Protein AF-A0AAD6PUV9-F1 (afdb_monomer_lite)

Secondary structure (DSSP, 8-state):
-HHHHHHHHHHHHHHHHHHHHHHHHHHHHHHHHHHHHHHHHHHHHHHHHHHHHHHHHHHHHHHHHHHHHHHHHHHHHHHHHHHHHHHHHHHHHHHHHHHHHHHHHHHHHHHHHHHHHHHHHHHHHHHHHHHHHHHHHS--S----TTSHHHHHHHHHHHHHHHHHHHHHHHHHHHHHHHHHHHHH---TT------HHHHHHHHHHHHHHHHHHHSPPP--TTT-----------------------------PPPP----PPPP------S-HHHHHHHHHTSSSS--------------SGGGSS----------

Foldseek 3Di:
DVVVVVVVVVVVVVVVVVVVVVVVVVVVVVVVVVVVVVVVVVVVVVVVVVVVVVVVVVVVVVVVVVVVVVVVVVVVVVVVVVVVVVVVVVVVVLVVLLVVLVVLVVVLLVLLVVLLVVLVVLLVVLLVLLVVLVVLVVPPPDDDDPPCVVVSVVVNLVSLVVNVVSVVVLVVSVVVLVVSVCVQPPDDDSNNHDPDVSSVVSSVSSVVSVVSSVPPDDDDRCVVPVDDDDDDDDDDDDDDDDDDDDDDDDDDDDDDDDDDDDDDPPPPDDDPDPVNVVVVVVVVPDPPPDDDDDDPDDDPPPPPPPPDDDDDDDDDD

Sequence (317 aa):
MEKQKGELEAELKKVNTSLNSSRARIHNAREERENFDEASNQILMHLKAKEDELAKSITSCRAEADVVNSWINFLDATWVLQTTDTEQKENQVNGDLERYGDHFVNLSVHLLSAYKEQLGPSVIRMKGLVADLHSSQGSEIAPIIKDEGSKAINHRKNLEEGFLELESKILTITNAVDAMKKQFYTNYEGVYRKNDDRVKELFSAVEKMEEEIKSIQRPVLEVENPTQQSHSQSSDSPRVDPSSSSKQTFEAPGKKEANGSGPPPVKRGNVVTQADLEKLGSDLGKDEEGYATEDIGEWEFDELEKEVNPKQLTSKE

Structure (mmCIF, N/CA/C/O backbone):
data_AF-A0AAD6PUV9-F1
#
_entry.id   AF-A0AAD6PUV9-F1
#
loop_
_atom_site.group_PDB
_atom_site.id
_atom_site.type_symbol
_atom_site.label_atom_id
_atom_site.label_alt_id
_atom_site.label_comp_id
_atom_site.label_asym_id
_atom_site.label_entity_id
_atom_site.label_seq_id
_atom_site.pdbx_PDB_ins_code
_atom_site.Cartn_x
_atom_site.Cartn_y
_atom_site.Cartn_z
_atom_site.occupancy
_atom_site.B_iso_or_equiv
_atom_site.auth_seq_id
_atom_site.auth_comp_id
_atom_site.auth_asym_id
_atom_site.auth_atom_id
_atom_site.pdbx_PDB_model_num
ATOM 1 N N . MET A 1 1 ? 57.024 19.111 -105.138 1.00 70.38 1 MET A N 1
ATOM 2 C CA . MET A 1 1 ? 57.656 18.321 -104.060 1.00 70.38 1 MET A CA 1
ATOM 3 C C . MET A 1 1 ? 57.692 19.086 -102.734 1.00 70.38 1 MET A C 1
ATOM 5 O O . MET A 1 1 ? 57.126 18.584 -101.777 1.00 70.38 1 MET A O 1
ATOM 9 N N . GLU A 1 2 ? 58.239 20.309 -102.660 1.00 79.25 2 GLU A N 1
ATOM 10 C CA . GLU A 1 2 ? 58.334 21.100 -101.405 1.00 79.25 2 GLU A CA 1
ATOM 11 C C . GLU A 1 2 ? 56.978 21.414 -100.732 1.00 79.25 2 GLU A C 1
ATOM 13 O O . GLU A 1 2 ? 56.808 21.211 -99.534 1.00 79.25 2 GLU A O 1
ATOM 18 N N . LYS A 1 3 ? 55.984 21.863 -101.514 1.00 83.56 3 LYS A N 1
ATOM 19 C CA . LYS A 1 3 ? 54.658 22.263 -101.006 1.00 83.56 3 LYS A CA 1
ATOM 20 C C . LYS A 1 3 ? 53.907 21.109 -100.324 1.00 83.56 3 LYS A C 1
ATOM 22 O O . LYS A 1 3 ? 53.396 21.276 -99.226 1.00 83.56 3 LYS A O 1
ATOM 27 N N . GLN A 1 4 ? 53.921 19.928 -100.945 1.00 83.88 4 GLN A N 1
ATOM 28 C CA . GLN A 1 4 ? 53.299 18.713 -100.402 1.00 83.88 4 GLN A CA 1
ATOM 29 C C . GLN A 1 4 ? 53.987 18.239 -99.115 1.00 83.88 4 GLN A C 1
ATOM 31 O O . GLN A 1 4 ? 53.325 17.739 -98.213 1.00 83.88 4 GLN A O 1
ATOM 36 N N . LYS A 1 5 ? 55.309 18.425 -99.002 1.00 86.69 5 LYS A N 1
ATOM 37 C CA . LYS A 1 5 ? 56.058 18.118 -97.777 1.00 86.69 5 LYS A CA 1
ATOM 38 C C . LYS A 1 5 ? 55.647 19.042 -96.624 1.00 86.69 5 LYS A C 1
ATOM 40 O O . LYS A 1 5 ? 55.419 18.554 -95.524 1.00 86.69 5 LYS A O 1
ATOM 45 N N . GLY A 1 6 ? 55.511 20.344 -96.885 1.00 89.06 6 GLY A N 1
ATOM 46 C CA . GLY A 1 6 ? 55.056 21.313 -95.881 1.00 89.06 6 GLY A CA 1
ATOM 47 C C . GLY A 1 6 ? 53.608 21.086 -95.427 1.00 89.06 6 GLY A C 1
ATOM 48 O O . GLY A 1 6 ? 53.313 21.208 -94.241 1.00 89.06 6 GLY A O 1
ATOM 49 N N . GLU A 1 7 ? 52.716 20.700 -96.344 1.00 88.88 7 GLU A N 1
ATOM 50 C CA . GLU A 1 7 ? 51.331 20.315 -96.024 1.00 88.88 7 GLU A CA 1
ATOM 51 C C . GLU A 1 7 ? 51.288 19.058 -95.140 1.00 88.88 7 GLU A C 1
ATOM 53 O O . GLU A 1 7 ? 50.628 19.063 -94.100 1.00 88.88 7 GLU A O 1
ATOM 58 N N . LEU A 1 8 ? 52.065 18.023 -95.484 1.00 90.12 8 LEU A N 1
ATOM 59 C CA . LEU A 1 8 ? 52.160 16.791 -94.696 1.00 90.12 8 LEU A CA 1
ATOM 60 C C . LEU A 1 8 ? 52.743 17.041 -93.292 1.00 90.12 8 LEU A C 1
ATOM 62 O O . LEU A 1 8 ? 52.275 16.473 -92.308 1.00 90.12 8 LEU A O 1
ATOM 66 N N . GLU A 1 9 ? 53.749 17.911 -93.174 1.00 91.44 9 GLU A N 1
ATOM 67 C CA . GLU A 1 9 ? 54.346 18.290 -91.889 1.00 91.44 9 GLU A CA 1
ATOM 68 C C . GLU A 1 9 ? 53.363 19.085 -91.010 1.00 91.44 9 GLU A C 1
ATOM 70 O O . GLU A 1 9 ? 53.287 18.864 -89.797 1.00 91.44 9 GLU A O 1
ATOM 75 N N . ALA A 1 10 ? 52.551 19.960 -91.612 1.00 91.62 10 ALA A N 1
ATOM 76 C CA . ALA A 1 10 ? 51.500 20.691 -90.910 1.00 91.62 10 ALA A CA 1
ATOM 77 C C . ALA A 1 10 ? 50.374 19.763 -90.420 1.00 91.62 10 ALA A C 1
ATOM 79 O O . ALA A 1 10 ? 49.928 19.889 -89.274 1.00 91.62 10 ALA A O 1
ATOM 80 N N . GLU A 1 11 ? 49.941 18.806 -91.247 1.00 91.81 11 GLU A N 1
ATOM 81 C CA . GLU A 1 11 ? 48.969 17.784 -90.848 1.00 91.81 11 GLU A CA 1
ATOM 82 C C . GLU A 1 11 ? 49.516 16.881 -89.741 1.00 91.81 11 GLU A C 1
ATOM 84 O O . GLU A 1 11 ? 48.825 16.653 -88.748 1.00 91.81 11 GLU A O 1
ATOM 89 N N . LEU A 1 12 ? 50.776 16.447 -89.838 1.00 94.12 12 LEU A N 1
ATOM 90 C CA . LEU A 1 12 ? 51.432 15.662 -88.793 1.00 94.12 12 LEU A CA 1
ATOM 91 C C . LEU A 1 12 ? 51.499 16.437 -87.473 1.00 94.12 12 LEU A C 1
ATOM 93 O O . LEU A 1 12 ? 51.176 15.893 -86.416 1.00 94.12 12 LEU A O 1
ATOM 97 N N . LYS A 1 13 ? 51.857 17.726 -87.519 1.00 95.12 13 LYS A N 1
ATOM 98 C CA . LYS A 1 13 ? 51.872 18.593 -86.334 1.00 95.12 13 LYS A CA 1
ATOM 99 C C . LYS A 1 13 ? 50.476 18.727 -85.724 1.00 95.12 13 LYS A C 1
ATOM 101 O O . LYS A 1 13 ? 50.350 18.658 -84.503 1.00 95.12 13 LYS A O 1
ATOM 106 N N . LYS A 1 14 ? 49.433 18.868 -86.549 1.00 95.12 14 LYS A N 1
ATOM 107 C CA . LYS A 1 14 ? 48.028 18.937 -86.112 1.00 95.12 14 LYS A CA 1
ATOM 108 C C . LYS A 1 14 ? 47.549 17.625 -85.483 1.00 95.12 14 LYS A C 1
ATOM 110 O O . LYS A 1 14 ? 46.880 17.647 -84.452 1.0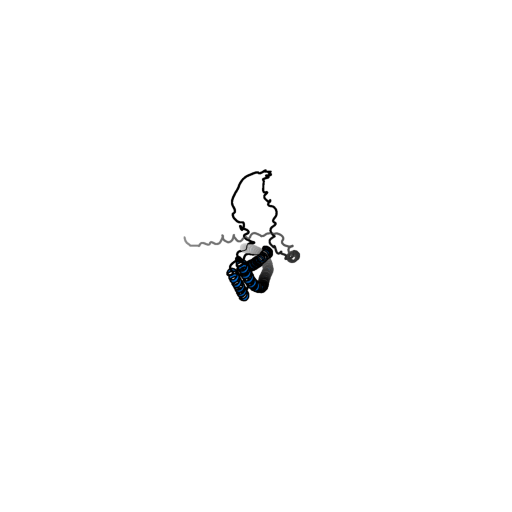0 95.12 14 LYS A O 1
ATOM 115 N N . VAL A 1 15 ? 47.894 16.483 -86.075 1.00 95.69 15 VAL A N 1
ATOM 116 C CA . VAL A 1 15 ? 47.582 15.163 -85.508 1.00 95.69 15 VAL A CA 1
ATOM 117 C C . VAL A 1 15 ? 48.317 14.976 -84.186 1.00 95.69 15 VAL A C 1
ATOM 119 O O . VAL A 1 15 ? 47.709 14.547 -83.214 1.00 95.69 15 VAL A O 1
ATOM 122 N N . ASN A 1 16 ? 49.587 15.368 -84.105 1.00 95.62 16 ASN A N 1
ATOM 123 C CA . ASN A 1 16 ? 50.377 15.245 -82.885 1.00 95.62 16 ASN A CA 1
ATOM 124 C C . ASN A 1 16 ? 49.829 16.114 -81.738 1.00 95.62 16 ASN A C 1
ATOM 126 O O . ASN A 1 16 ? 49.709 15.645 -80.608 1.00 95.62 16 ASN A O 1
ATOM 130 N N . THR A 1 17 ? 49.429 17.363 -82.005 1.00 95.19 17 THR A N 1
ATOM 131 C CA . THR A 1 17 ? 48.800 18.214 -80.978 1.00 95.19 17 THR A CA 1
ATOM 132 C C . THR A 1 17 ? 47.439 17.670 -80.543 1.00 95.19 17 THR A C 1
ATOM 134 O O . THR A 1 17 ? 47.140 17.656 -79.348 1.00 95.19 17 THR A O 1
ATOM 137 N N . SER A 1 18 ? 46.639 17.160 -81.484 1.00 95.19 18 SER A N 1
ATOM 138 C CA . SER A 1 18 ? 45.356 16.512 -81.191 1.00 95.19 18 SER A CA 1
ATOM 139 C C . SER A 1 18 ? 45.526 15.233 -80.363 1.00 95.19 18 SER A C 1
ATOM 141 O O . SER A 1 18 ? 44.799 15.022 -79.387 1.00 95.19 18 SER A O 1
ATOM 143 N N . LEU A 1 19 ? 46.524 14.412 -80.694 1.00 96.25 19 LEU A N 1
ATOM 144 C CA . LEU A 1 19 ? 46.865 13.193 -79.969 1.00 96.25 19 LEU A CA 1
ATOM 145 C C . LEU A 1 19 ? 47.319 13.512 -78.542 1.00 96.25 19 LEU A C 1
ATOM 147 O O . LEU A 1 19 ? 46.823 12.902 -77.598 1.00 96.25 19 LEU A O 1
ATOM 151 N N . ASN A 1 20 ? 48.187 14.510 -78.365 1.00 95.75 20 ASN A N 1
ATOM 152 C CA . ASN A 1 20 ? 48.651 14.934 -77.043 1.00 95.75 20 ASN A CA 1
ATOM 153 C C . ASN A 1 20 ? 47.509 15.490 -76.181 1.00 95.75 20 ASN A C 1
ATOM 155 O O . ASN A 1 20 ? 47.383 15.116 -75.017 1.00 95.75 20 ASN A O 1
ATOM 159 N N . SER A 1 21 ? 46.623 16.309 -76.758 1.00 96.00 21 SER A N 1
ATOM 160 C CA . SER A 1 21 ? 45.415 16.790 -76.070 1.00 96.00 21 SER A CA 1
ATOM 161 C C . SER A 1 21 ? 44.480 15.643 -75.672 1.00 96.00 21 SER A C 1
ATOM 163 O O . SER A 1 21 ? 43.922 15.637 -74.576 1.00 96.00 21 SER A O 1
ATOM 165 N N . SER A 1 22 ? 44.305 14.650 -76.545 1.00 96.56 22 SER A N 1
ATOM 166 C CA . SER A 1 22 ? 43.464 13.483 -76.259 1.00 96.56 22 SER A CA 1
ATOM 167 C C . SER A 1 22 ? 44.081 12.600 -75.173 1.00 96.56 22 SER A C 1
ATOM 169 O O . SER A 1 22 ? 43.373 12.141 -74.282 1.00 96.56 22 SER A O 1
ATOM 171 N N . ARG A 1 23 ? 45.408 12.427 -75.182 1.00 96.25 23 ARG A N 1
ATOM 172 C CA . ARG A 1 23 ? 46.141 11.692 -74.144 1.00 96.25 23 ARG A CA 1
ATOM 173 C C . ARG A 1 23 ? 46.027 12.367 -72.776 1.00 96.25 23 ARG A C 1
ATOM 175 O O . ARG A 1 23 ? 45.791 11.668 -71.796 1.00 96.25 23 ARG A O 1
ATOM 182 N N . ALA A 1 24 ? 46.131 13.695 -72.716 1.00 96.38 24 ALA A N 1
ATOM 183 C CA . ALA A 1 24 ? 45.928 14.456 -71.482 1.00 96.38 24 ALA A CA 1
ATOM 184 C C . ALA A 1 24 ? 44.494 14.304 -70.944 1.00 96.38 24 ALA A C 1
ATOM 186 O O . ALA A 1 24 ? 44.307 14.054 -69.758 1.00 96.38 24 ALA A O 1
ATOM 187 N N . ARG A 1 25 ? 43.481 14.358 -71.820 1.00 96.50 25 ARG A N 1
ATOM 188 C CA . ARG A 1 25 ? 42.078 14.135 -71.428 1.00 96.50 25 ARG A CA 1
ATOM 189 C C . ARG A 1 25 ? 41.829 12.727 -70.884 1.00 96.50 25 ARG A C 1
ATOM 191 O O . ARG A 1 25 ? 41.130 12.586 -69.890 1.00 96.50 25 ARG A O 1
ATOM 198 N N . ILE A 1 26 ? 42.415 11.697 -71.499 1.00 96.62 26 ILE A N 1
ATOM 199 C CA . ILE A 1 26 ? 42.315 10.311 -71.006 1.00 96.62 26 ILE A CA 1
ATOM 200 C C . ILE A 1 26 ? 42.991 10.158 -69.639 1.00 96.62 26 ILE A C 1
ATOM 202 O O . ILE A 1 26 ? 42.489 9.414 -68.801 1.00 96.62 26 ILE A O 1
ATOM 206 N N . HIS A 1 27 ? 44.121 10.837 -69.419 1.00 96.56 27 HIS A N 1
ATOM 207 C CA . HIS A 1 27 ? 44.793 10.840 -68.121 1.00 96.56 27 HIS A CA 1
ATOM 208 C C . HIS A 1 27 ? 43.910 11.465 -67.040 1.00 96.56 27 HIS A C 1
ATOM 210 O O . HIS A 1 27 ? 43.612 10.800 -66.055 1.00 96.56 27 HIS A O 1
ATOM 216 N N . ASN A 1 28 ? 43.407 12.678 -67.282 1.00 96.69 28 ASN A N 1
ATOM 217 C CA . ASN A 1 28 ? 42.530 13.379 -66.346 1.00 96.69 28 ASN A CA 1
ATOM 218 C C . ASN A 1 28 ? 41.265 12.567 -66.026 1.00 96.69 28 ASN A C 1
ATOM 220 O O . ASN A 1 28 ? 40.940 12.360 -64.867 1.00 96.69 28 ASN A O 1
ATOM 224 N N . ALA A 1 29 ? 40.603 12.003 -67.042 1.00 96.88 29 ALA A N 1
ATOM 225 C CA . ALA A 1 29 ? 39.420 11.163 -66.835 1.00 96.88 29 ALA A CA 1
ATOM 226 C C . ALA A 1 29 ? 39.720 9.870 -66.048 1.00 96.88 29 ALA A C 1
ATOM 228 O O . ALA A 1 29 ? 38.824 9.289 -65.438 1.00 96.88 29 ALA A O 1
ATOM 229 N N . ARG A 1 30 ? 40.966 9.374 -66.081 1.00 96.25 30 ARG A N 1
ATOM 230 C CA . ARG A 1 30 ? 41.385 8.231 -65.261 1.00 96.25 30 ARG A CA 1
ATOM 231 C C . ARG A 1 30 ? 41.559 8.643 -63.799 1.00 96.25 30 ARG A C 1
ATOM 233 O O . ARG A 1 30 ? 41.069 7.916 -62.945 1.00 96.25 30 ARG A O 1
ATOM 240 N N . GLU A 1 31 ? 42.212 9.773 -63.542 1.00 96.81 31 GLU A N 1
ATOM 241 C CA . GLU A 1 31 ? 42.407 10.314 -62.189 1.00 96.81 31 GLU A CA 1
ATOM 242 C C . GLU A 1 31 ? 41.078 10.723 -61.545 1.00 96.81 31 GLU A C 1
ATOM 244 O O . GLU A 1 31 ? 40.817 10.373 -60.402 1.00 96.81 31 GLU A O 1
ATOM 249 N N . GLU A 1 32 ? 40.188 11.386 -62.288 1.00 96.62 32 GLU A N 1
ATOM 250 C CA . GLU A 1 32 ? 38.840 11.727 -61.812 1.00 96.62 32 GLU A CA 1
ATOM 251 C C . GLU A 1 32 ? 38.043 10.481 -61.421 1.00 96.62 32 GLU A C 1
ATOM 253 O O . GLU A 1 32 ? 37.349 10.488 -60.407 1.00 96.62 32 GLU A O 1
ATOM 258 N N . ARG A 1 33 ? 38.168 9.395 -62.196 1.00 96.56 33 ARG A N 1
ATOM 259 C CA . ARG A 1 33 ? 37.522 8.125 -61.858 1.00 96.56 33 ARG A CA 1
ATOM 260 C C . ARG A 1 33 ? 38.097 7.524 -60.578 1.00 96.56 33 ARG A C 1
ATOM 262 O O . ARG A 1 33 ? 37.327 7.098 -59.734 1.00 96.56 33 ARG A O 1
ATOM 269 N N . GLU A 1 34 ? 39.418 7.506 -60.426 1.00 96.69 34 GLU A N 1
ATOM 270 C CA . GLU A 1 34 ? 40.068 6.983 -59.218 1.00 96.69 34 GLU A CA 1
ATOM 271 C C . GLU A 1 34 ? 39.693 7.799 -57.970 1.00 96.69 34 GLU A C 1
ATOM 273 O O . GLU A 1 34 ? 39.336 7.225 -56.946 1.00 96.69 34 GLU A O 1
ATOM 278 N N . ASN A 1 35 ? 39.653 9.130 -58.084 1.00 97.12 35 ASN A N 1
ATOM 279 C CA . ASN A 1 35 ? 39.186 10.012 -57.012 1.00 97.12 35 ASN A CA 1
ATOM 280 C C . ASN A 1 35 ? 37.712 9.768 -56.662 1.00 97.12 35 ASN A C 1
ATOM 282 O O . ASN A 1 35 ? 37.341 9.805 -55.490 1.00 97.12 35 ASN A O 1
ATOM 286 N N . PHE A 1 36 ? 36.866 9.529 -57.668 1.00 97.88 36 PHE A N 1
ATOM 287 C CA . PHE A 1 36 ? 35.460 9.203 -57.448 1.00 97.88 36 PHE A CA 1
ATOM 288 C C . PHE A 1 36 ? 35.296 7.851 -56.749 1.00 97.88 36 PHE A C 1
ATOM 290 O O . PHE A 1 36 ? 34.516 7.751 -55.803 1.00 97.88 36 PHE A O 1
ATOM 297 N N . ASP A 1 37 ? 36.044 6.833 -57.177 1.00 97.69 37 ASP A N 1
ATOM 298 C CA . ASP A 1 37 ? 36.014 5.502 -56.569 1.00 97.69 37 ASP A CA 1
ATOM 299 C C . ASP A 1 37 ? 36.460 5.569 -55.095 1.00 97.69 37 ASP A C 1
ATOM 301 O O . ASP A 1 37 ? 35.808 4.994 -54.222 1.00 97.69 37 ASP A O 1
ATOM 305 N N . GLU A 1 38 ? 37.510 6.337 -54.792 1.00 97.88 38 GLU A N 1
ATOM 306 C CA . GLU A 1 38 ? 37.991 6.551 -53.423 1.00 97.88 38 GLU A CA 1
ATOM 307 C C . GLU A 1 38 ? 36.968 7.309 -52.559 1.00 97.88 38 GLU A C 1
ATOM 309 O O . GLU A 1 38 ? 36.617 6.852 -51.470 1.00 97.88 38 GLU A O 1
ATOM 314 N N . ALA A 1 39 ? 36.411 8.419 -53.055 1.00 97.81 39 ALA A N 1
ATOM 315 C CA . ALA A 1 39 ? 35.379 9.169 -52.338 1.00 97.81 39 ALA A CA 1
ATOM 316 C C . ALA A 1 39 ? 34.119 8.319 -52.095 1.00 97.81 39 ALA A C 1
ATOM 318 O O . ALA A 1 39 ? 33.542 8.339 -51.006 1.00 97.81 39 ALA A O 1
ATOM 319 N N . SER A 1 40 ? 33.711 7.524 -53.088 1.00 97.81 40 SER A N 1
ATOM 320 C CA . SER A 1 40 ? 32.585 6.598 -52.962 1.00 97.81 40 SER A CA 1
ATOM 321 C C . SER A 1 40 ? 32.855 5.530 -51.899 1.00 97.81 40 SER A C 1
ATOM 323 O O . SER A 1 40 ? 31.972 5.229 -51.094 1.00 97.81 40 SER A O 1
ATOM 325 N N . ASN A 1 41 ? 34.068 4.971 -51.856 1.00 97.75 41 ASN A N 1
ATOM 326 C CA . ASN A 1 41 ? 34.455 4.006 -50.827 1.00 97.75 41 ASN A CA 1
ATOM 327 C C . ASN A 1 41 ? 34.441 4.633 -49.427 1.00 97.75 41 ASN A C 1
ATOM 329 O O . ASN A 1 41 ? 33.934 4.015 -48.491 1.00 97.75 41 ASN A O 1
ATOM 333 N N . GLN A 1 42 ? 34.926 5.868 -49.278 1.00 98.12 42 GLN A N 1
ATOM 334 C CA . GLN A 1 42 ? 34.881 6.592 -48.003 1.00 98.12 42 GLN A CA 1
ATOM 335 C C . GLN A 1 42 ? 33.445 6.823 -47.519 1.00 98.12 42 GLN A C 1
ATOM 337 O O . GLN A 1 42 ? 33.145 6.564 -46.352 1.00 98.12 42 GLN A O 1
ATOM 342 N N . ILE A 1 43 ? 32.535 7.220 -48.416 1.00 97.88 43 ILE A N 1
ATOM 343 C CA . ILE A 1 43 ? 31.108 7.375 -48.093 1.00 97.88 43 ILE A CA 1
ATOM 344 C C . ILE A 1 43 ? 30.513 6.045 -47.622 1.00 97.88 43 ILE A C 1
ATOM 346 O O . ILE A 1 43 ? 29.834 6.007 -46.596 1.00 97.88 43 ILE A O 1
ATOM 350 N N . LEU A 1 44 ? 30.786 4.947 -48.332 1.00 98.25 44 LEU A N 1
ATOM 351 C CA . LEU A 1 44 ? 30.288 3.624 -47.949 1.00 98.25 44 LEU A CA 1
ATOM 352 C C . LEU A 1 44 ? 30.804 3.188 -46.575 1.00 98.25 44 LEU A C 1
ATOM 354 O O . LEU A 1 44 ? 30.034 2.647 -45.782 1.00 98.25 44 LEU A O 1
ATOM 358 N N . MET A 1 45 ? 32.078 3.447 -46.267 1.00 98.06 45 MET A N 1
ATOM 359 C CA . MET A 1 45 ? 32.637 3.151 -44.946 1.00 98.06 45 MET A CA 1
ATOM 360 C C . MET A 1 45 ? 31.957 3.964 -43.840 1.00 98.06 45 MET A C 1
ATOM 362 O O . MET A 1 45 ? 31.592 3.393 -42.814 1.00 98.06 45 MET A O 1
ATOM 366 N N . HIS A 1 46 ? 31.738 5.266 -44.050 1.00 98.19 46 HIS A N 1
ATOM 367 C CA . HIS A 1 46 ? 31.071 6.119 -43.063 1.00 98.19 46 HIS A CA 1
ATOM 368 C C . HIS A 1 46 ? 29.608 5.709 -42.840 1.00 98.19 46 HIS A C 1
ATOM 370 O O . HIS A 1 46 ? 29.163 5.600 -41.698 1.00 98.19 46 HIS A O 1
ATOM 376 N N . LEU A 1 47 ? 28.865 5.427 -43.918 1.00 98.19 47 LEU A N 1
ATOM 377 C CA . LEU A 1 47 ? 27.482 4.951 -43.822 1.00 98.19 47 LEU A CA 1
ATOM 378 C C . LEU A 1 47 ? 27.393 3.632 -43.060 1.00 98.19 47 LEU A C 1
ATOM 380 O O . LEU A 1 47 ? 26.537 3.494 -42.192 1.00 98.19 47 LEU A O 1
ATOM 384 N N . LYS A 1 48 ? 28.310 2.698 -43.326 1.00 98.19 48 LYS A N 1
ATOM 385 C CA . LYS A 1 48 ? 28.365 1.427 -42.604 1.00 98.19 48 LYS A CA 1
ATOM 386 C C . LYS A 1 48 ? 28.670 1.620 -41.118 1.00 98.19 48 LYS A C 1
ATOM 388 O O . LYS A 1 48 ? 28.009 1.021 -40.280 1.00 98.19 48 LYS A O 1
ATOM 393 N N . ALA A 1 49 ? 29.630 2.482 -40.780 1.00 98.06 49 ALA A N 1
ATOM 394 C CA . ALA A 1 49 ? 29.943 2.784 -39.385 1.00 98.06 49 ALA A CA 1
ATOM 395 C C . ALA A 1 49 ? 28.731 3.376 -38.644 1.00 98.06 49 ALA A C 1
ATOM 397 O O . ALA A 1 49 ? 28.445 2.978 -37.517 1.00 98.06 49 ALA A O 1
ATOM 398 N N . LYS A 1 50 ? 27.986 4.279 -39.297 1.00 98.25 50 LYS A N 1
ATOM 399 C CA . LYS A 1 50 ? 26.757 4.866 -38.743 1.00 98.25 50 LYS A CA 1
ATOM 400 C C . LYS A 1 50 ? 25.616 3.857 -38.624 1.00 98.25 50 LYS A C 1
ATOM 402 O O . LYS A 1 50 ? 24.880 3.897 -37.643 1.00 98.25 50 LYS A O 1
ATOM 407 N N . GLU A 1 51 ? 25.477 2.944 -39.581 1.00 98.31 51 GLU A N 1
ATOM 408 C CA . GLU A 1 51 ? 24.519 1.837 -39.504 1.00 98.31 51 GLU A CA 1
ATOM 409 C C . GLU A 1 51 ? 24.826 0.914 -38.314 1.00 98.31 51 GLU A C 1
ATOM 411 O O . GLU A 1 51 ? 23.927 0.607 -37.529 1.00 98.31 51 GLU A O 1
ATOM 416 N N . ASP A 1 52 ? 26.094 0.539 -38.125 1.00 98.00 52 ASP A N 1
ATOM 417 C CA . ASP A 1 52 ? 26.535 -0.297 -37.003 1.00 98.00 52 ASP A CA 1
ATOM 418 C C . ASP A 1 52 ? 26.322 0.405 -35.645 1.00 98.00 52 ASP A C 1
ATOM 420 O O . ASP A 1 52 ? 25.911 -0.225 -34.667 1.00 98.00 52 ASP A O 1
ATOM 424 N N . GLU A 1 53 ? 26.577 1.715 -35.568 1.00 98.25 53 GLU A N 1
ATOM 425 C CA . GLU A 1 53 ? 26.322 2.543 -34.381 1.00 98.25 53 GLU A CA 1
ATOM 426 C C . GLU A 1 53 ? 24.821 2.608 -34.046 1.00 98.25 53 GLU A C 1
ATOM 428 O O . GLU A 1 53 ? 24.423 2.363 -32.904 1.00 98.25 53 GLU A O 1
ATOM 433 N N . LEU A 1 54 ? 23.972 2.850 -35.051 1.00 98.19 54 LEU A N 1
ATOM 434 C CA . LEU A 1 54 ? 22.517 2.867 -34.892 1.00 98.19 54 LEU A CA 1
ATOM 435 C C . LEU A 1 54 ? 21.994 1.501 -34.431 1.00 98.19 54 LEU A C 1
ATOM 437 O O . LEU A 1 54 ? 21.157 1.427 -33.530 1.00 98.19 54 LEU A O 1
ATOM 441 N N . ALA A 1 55 ? 22.502 0.412 -35.012 1.00 98.12 55 ALA A N 1
ATOM 442 C CA . ALA A 1 55 ? 22.127 -0.939 -34.615 1.00 98.12 55 ALA A CA 1
ATOM 443 C C . ALA A 1 55 ? 22.447 -1.197 -33.133 1.00 98.12 55 ALA A C 1
ATOM 445 O O . ALA A 1 55 ? 21.589 -1.700 -32.402 1.00 98.12 55 ALA A O 1
ATOM 446 N N . LYS A 1 56 ? 23.634 -0.783 -32.664 1.00 98.06 56 LYS A N 1
ATOM 447 C CA . LYS A 1 56 ? 24.019 -0.868 -31.244 1.00 98.06 56 LYS A CA 1
ATOM 448 C C . LYS A 1 56 ? 23.101 -0.031 -30.350 1.00 98.06 56 LYS A C 1
ATOM 450 O O . LYS A 1 56 ? 22.617 -0.540 -29.338 1.00 98.06 56 LYS A O 1
ATOM 455 N N . SER A 1 57 ? 22.802 1.208 -30.742 1.00 98.00 57 SER A N 1
ATOM 456 C CA . SER A 1 57 ? 21.887 2.087 -30.000 1.00 98.00 57 SER A CA 1
ATOM 457 C C . SER A 1 57 ? 20.489 1.471 -29.862 1.00 98.00 57 SER A C 1
ATOM 459 O O . SER A 1 57 ? 19.951 1.402 -28.759 1.00 98.00 57 SER A O 1
ATOM 461 N N . ILE A 1 58 ? 19.940 0.904 -30.943 1.00 98.19 58 ILE A N 1
ATOM 462 C CA . ILE A 1 58 ? 18.642 0.213 -30.915 1.00 98.19 58 ILE A CA 1
ATOM 463 C C . ILE A 1 58 ? 18.672 -0.979 -29.954 1.00 98.19 58 ILE A C 1
ATOM 465 O O . ILE A 1 58 ? 17.699 -1.201 -29.230 1.00 98.19 58 ILE A O 1
ATOM 469 N N . THR A 1 59 ? 19.758 -1.758 -29.937 1.00 98.12 59 THR A N 1
ATOM 470 C CA . THR A 1 59 ? 19.881 -2.877 -28.991 1.00 98.12 59 THR A CA 1
ATOM 471 C C . THR A 1 59 ? 19.980 -2.407 -27.540 1.00 98.12 59 THR A C 1
ATOM 473 O O . THR A 1 59 ? 19.323 -3.009 -26.693 1.00 98.12 59 THR A O 1
ATOM 476 N N . SER A 1 60 ? 20.694 -1.307 -27.262 1.00 97.69 60 SER A N 1
ATOM 477 C CA . SER A 1 60 ? 20.771 -0.707 -25.919 1.00 97.69 60 SER A CA 1
ATOM 478 C C . SER A 1 60 ? 19.403 -0.228 -25.446 1.00 97.69 60 SER A C 1
ATOM 480 O O . SER A 1 60 ? 18.924 -0.678 -24.411 1.00 97.69 60 SER A O 1
ATOM 482 N N . CYS A 1 61 ? 18.703 0.578 -26.254 1.00 97.75 61 CYS A N 1
ATOM 483 C CA . CYS A 1 61 ? 17.371 1.074 -25.899 1.00 97.75 61 CYS A CA 1
ATOM 484 C C . CYS A 1 61 ? 16.369 -0.058 -25.648 1.00 97.75 61 CYS A C 1
ATOM 486 O O . CYS A 1 61 ? 15.467 0.078 -24.824 1.00 97.75 61 CYS A O 1
ATOM 488 N N . ARG A 1 62 ? 16.501 -1.184 -26.358 1.00 98.06 62 ARG A N 1
ATOM 489 C CA . ARG A 1 62 ? 15.629 -2.344 -26.153 1.00 98.06 62 ARG A CA 1
ATOM 490 C C . ARG A 1 62 ? 15.926 -3.036 -24.818 1.00 98.06 62 ARG A C 1
ATOM 492 O O . ARG A 1 62 ? 14.986 -3.336 -24.092 1.00 98.06 62 ARG A O 1
ATOM 499 N N . ALA A 1 63 ? 17.201 -3.209 -24.470 1.00 98.00 63 ALA A N 1
ATOM 500 C CA . ALA A 1 63 ? 17.603 -3.740 -23.167 1.00 98.00 63 ALA A CA 1
ATOM 501 C C . ALA A 1 63 ? 17.174 -2.815 -22.011 1.00 98.00 63 ALA A C 1
ATOM 503 O O . ALA A 1 63 ? 16.635 -3.279 -21.008 1.00 98.00 63 ALA A O 1
ATOM 504 N N . GLU A 1 64 ? 17.335 -1.500 -22.169 1.00 97.94 64 GLU A N 1
ATOM 505 C CA . GLU A 1 64 ? 16.864 -0.503 -21.199 1.00 97.94 64 GLU A CA 1
ATOM 506 C C . GLU A 1 64 ? 15.342 -0.566 -21.014 1.00 97.94 64 GLU A C 1
ATOM 508 O O . GLU A 1 64 ? 14.849 -0.526 -19.885 1.00 97.94 64 GLU A O 1
ATOM 513 N N . ALA A 1 65 ? 14.584 -0.728 -22.103 1.00 98.31 65 ALA A N 1
ATOM 514 C CA . ALA A 1 65 ? 13.136 -0.895 -22.034 1.00 98.31 65 ALA A CA 1
ATOM 515 C C . ALA A 1 65 ? 12.733 -2.155 -21.247 1.00 98.31 65 ALA A C 1
ATOM 517 O O . ALA A 1 65 ? 11.795 -2.097 -20.449 1.00 98.31 65 ALA A O 1
ATOM 518 N N . ASP A 1 66 ? 13.455 -3.267 -21.412 1.00 97.94 66 ASP A N 1
ATOM 519 C CA . ASP A 1 66 ? 13.212 -4.501 -20.656 1.00 97.94 66 ASP A CA 1
ATOM 520 C C . ASP A 1 66 ? 13.471 -4.310 -19.148 1.00 97.94 66 ASP A C 1
ATOM 522 O O . ASP A 1 66 ? 12.697 -4.790 -18.307 1.00 97.94 66 ASP A O 1
ATOM 526 N N . VAL A 1 67 ? 14.510 -3.548 -18.787 1.00 98.25 67 VAL A N 1
ATOM 527 C CA . VAL A 1 67 ? 14.801 -3.174 -17.393 1.00 98.25 67 VAL A CA 1
ATOM 528 C C . VAL A 1 67 ? 13.683 -2.302 -16.821 1.00 98.25 67 VAL A C 1
ATOM 530 O O . VAL A 1 67 ? 13.159 -2.603 -15.747 1.00 98.25 67 VAL A O 1
ATOM 533 N N . VAL A 1 68 ? 13.260 -1.255 -17.537 1.00 98.31 68 VAL A N 1
ATOM 534 C CA . VAL A 1 68 ? 12.151 -0.382 -17.109 1.00 98.31 68 VAL A CA 1
ATOM 535 C C . VAL A 1 68 ? 10.866 -1.184 -16.918 1.00 98.31 68 VAL A C 1
ATOM 537 O O . VAL A 1 68 ? 10.181 -1.023 -15.910 1.00 98.31 68 VAL A O 1
ATOM 540 N N . ASN A 1 69 ? 10.553 -2.094 -17.840 1.00 98.19 69 ASN A N 1
ATOM 541 C CA . ASN A 1 69 ? 9.376 -2.948 -17.733 1.00 98.19 69 ASN A CA 1
ATOM 542 C C . ASN A 1 69 ? 9.443 -3.868 -16.501 1.00 98.19 69 ASN A C 1
ATOM 544 O O . ASN A 1 69 ? 8.445 -4.069 -15.810 1.00 98.19 69 ASN A O 1
ATOM 548 N N . SER A 1 70 ? 10.632 -4.378 -16.177 1.00 98.31 70 SER A N 1
ATOM 549 C CA . SER A 1 70 ? 10.860 -5.166 -14.961 1.00 98.31 70 SER A CA 1
ATOM 550 C C . SER A 1 70 ? 10.610 -4.343 -13.694 1.00 98.31 70 SER A C 1
ATOM 552 O O . SER A 1 70 ? 9.937 -4.820 -12.779 1.00 98.31 70 SER A O 1
ATOM 554 N N . TRP A 1 71 ? 11.066 -3.087 -13.660 1.00 98.50 71 TRP A N 1
ATOM 555 C CA . TRP A 1 71 ? 10.786 -2.165 -12.555 1.00 98.50 71 TRP A CA 1
ATOM 556 C C . TRP A 1 71 ? 9.301 -1.836 -12.420 1.00 98.50 71 TRP A C 1
ATOM 558 O O . TRP A 1 71 ? 8.784 -1.835 -11.305 1.00 98.50 71 TRP A O 1
ATOM 568 N N . ILE A 1 72 ? 8.601 -1.602 -13.532 1.00 98.31 72 ILE A N 1
ATOM 569 C CA . ILE A 1 72 ? 7.151 -1.366 -13.526 1.00 98.31 72 ILE A CA 1
ATOM 570 C C . ILE A 1 72 ? 6.426 -2.562 -12.902 1.00 98.31 72 ILE A C 1
ATOM 572 O O . ILE A 1 72 ? 5.642 -2.380 -11.974 1.00 98.31 72 ILE A O 1
ATOM 576 N N . ASN A 1 73 ? 6.739 -3.783 -13.346 1.00 98.06 73 ASN A N 1
ATOM 577 C CA . ASN A 1 73 ? 6.127 -4.999 -12.806 1.00 98.06 73 ASN A CA 1
ATOM 578 C C . ASN A 1 73 ? 6.438 -5.194 -11.316 1.00 98.06 73 ASN A C 1
ATOM 580 O O . ASN A 1 73 ? 5.566 -5.590 -10.545 1.00 98.06 73 ASN A O 1
ATOM 584 N N . PHE A 1 74 ? 7.671 -4.902 -10.894 1.00 98.25 74 PHE A N 1
ATOM 585 C CA . PHE A 1 74 ? 8.060 -4.966 -9.487 1.00 98.25 74 PHE A CA 1
ATOM 586 C C . PHE A 1 74 ? 7.270 -3.972 -8.628 1.00 98.25 74 PHE A C 1
ATOM 588 O O . PHE A 1 74 ? 6.774 -4.338 -7.560 1.00 98.25 74 PHE A O 1
ATOM 595 N N . LEU A 1 75 ? 7.140 -2.724 -9.084 1.00 98.06 75 LEU A N 1
ATOM 596 C CA . LEU A 1 75 ? 6.400 -1.687 -8.368 1.00 98.06 75 LEU A CA 1
ATOM 597 C C . LEU A 1 75 ? 4.910 -2.019 -8.284 1.00 98.06 75 LEU A C 1
ATOM 599 O O . LEU A 1 75 ? 4.330 -1.877 -7.211 1.00 98.06 75 LEU A O 1
ATOM 603 N N . ASP A 1 76 ? 4.314 -2.516 -9.368 1.00 98.06 76 ASP A N 1
ATOM 604 C CA . ASP A 1 76 ? 2.911 -2.934 -9.390 1.00 98.06 76 ASP A CA 1
ATOM 605 C C . ASP A 1 76 ? 2.659 -4.107 -8.427 1.00 98.06 76 ASP A C 1
ATOM 607 O O . ASP A 1 76 ? 1.789 -4.040 -7.558 1.00 98.06 76 ASP A O 1
ATOM 611 N N . ALA A 1 77 ? 3.504 -5.142 -8.471 1.00 97.88 77 ALA A N 1
ATOM 612 C CA . ALA A 1 77 ? 3.418 -6.271 -7.545 1.00 97.88 77 ALA A CA 1
ATOM 613 C C . ALA A 1 77 ? 3.604 -5.843 -6.078 1.00 97.88 77 ALA A C 1
ATOM 615 O O . ALA A 1 77 ? 2.887 -6.311 -5.191 1.00 97.88 77 ALA A O 1
ATOM 616 N N . THR A 1 78 ? 4.544 -4.930 -5.817 1.00 97.62 78 THR A N 1
ATOM 617 C CA . THR A 1 78 ? 4.794 -4.392 -4.472 1.00 97.62 78 THR A CA 1
ATOM 618 C C . THR A 1 78 ? 3.602 -3.581 -3.975 1.00 97.62 78 THR A C 1
ATOM 620 O O . THR A 1 78 ? 3.201 -3.720 -2.819 1.00 97.62 78 THR A O 1
ATOM 623 N N . TRP A 1 79 ? 3.000 -2.772 -4.846 1.00 98.06 79 TRP A N 1
ATOM 624 C CA . TRP A 1 79 ? 1.806 -1.999 -4.530 1.00 98.06 79 TRP A CA 1
ATOM 625 C C . TRP A 1 79 ? 0.622 -2.904 -4.170 1.00 98.06 79 TRP A C 1
ATOM 627 O O . TRP A 1 79 ? -0.017 -2.708 -3.133 1.00 98.06 79 TRP A O 1
ATOM 637 N N . VAL A 1 80 ? 0.362 -3.941 -4.972 1.00 98.00 80 VAL A N 1
ATOM 638 C CA . VAL A 1 80 ? -0.687 -4.937 -4.698 1.00 98.00 80 VAL A CA 1
ATOM 639 C C . VAL A 1 80 ? -0.433 -5.660 -3.373 1.00 98.00 80 VAL A C 1
ATOM 641 O O . VAL A 1 80 ? -1.353 -5.825 -2.570 1.00 98.00 80 VAL A O 1
ATOM 644 N N . LEU A 1 81 ? 0.812 -6.055 -3.100 1.00 97.38 81 LEU A N 1
ATOM 645 C CA . LEU A 1 81 ? 1.172 -6.709 -1.842 1.00 97.38 81 LEU A CA 1
ATOM 646 C C . LEU A 1 81 ? 0.916 -5.798 -0.634 1.00 97.38 81 LEU A C 1
ATOM 648 O O . LEU A 1 81 ? 0.302 -6.228 0.341 1.00 97.38 81 LEU A O 1
ATOM 652 N N . GLN A 1 82 ? 1.363 -4.542 -0.698 1.00 97.31 82 GLN A N 1
ATOM 653 C CA . GLN A 1 82 ? 1.217 -3.587 0.400 1.00 97.31 82 GLN A CA 1
ATOM 654 C C . GLN A 1 82 ? -0.251 -3.258 0.683 1.00 97.31 82 GLN A C 1
ATOM 656 O O . GLN A 1 82 ? -0.663 -3.196 1.844 1.00 97.31 82 GLN A O 1
ATOM 661 N N . THR A 1 83 ? -1.038 -3.040 -0.369 1.00 96.56 83 THR A N 1
ATOM 662 C CA . THR A 1 83 ? -2.470 -2.744 -0.240 1.00 96.56 83 THR A CA 1
ATOM 663 C C . THR A 1 83 ? -3.222 -3.934 0.351 1.00 96.56 83 THR A C 1
ATOM 665 O O . THR A 1 83 ? -3.952 -3.754 1.324 1.00 96.56 83 THR A O 1
ATOM 668 N N . THR A 1 84 ? -2.946 -5.150 -0.126 1.00 97.25 84 THR A N 1
ATOM 669 C CA . THR A 1 84 ? -3.556 -6.383 0.401 1.00 97.25 84 THR A CA 1
ATOM 670 C C . THR A 1 84 ? -3.184 -6.638 1.867 1.00 97.25 84 THR A C 1
ATOM 672 O O . THR A 1 84 ? -4.054 -6.956 2.673 1.00 97.25 84 THR A O 1
ATOM 675 N N . ASP A 1 85 ? -1.912 -6.477 2.252 1.00 96.25 85 ASP A N 1
ATOM 676 C CA . ASP A 1 85 ? -1.473 -6.644 3.650 1.00 96.25 85 ASP A CA 1
ATOM 677 C C . ASP A 1 85 ? -2.120 -5.605 4.579 1.00 96.25 85 ASP A C 1
ATOM 679 O O . ASP A 1 85 ? -2.522 -5.928 5.700 1.00 96.25 85 ASP A O 1
ATOM 683 N N . THR A 1 86 ? -2.262 -4.364 4.108 1.00 96.44 86 THR A N 1
ATOM 684 C CA . THR A 1 86 ? -2.916 -3.297 4.876 1.00 96.44 86 THR A CA 1
ATOM 685 C C . THR A 1 86 ? -4.397 -3.606 5.086 1.00 96.44 86 THR A C 1
ATOM 687 O O . THR A 1 86 ? -4.866 -3.564 6.223 1.00 96.44 86 THR A O 1
ATOM 690 N N . GLU A 1 87 ? -5.109 -3.988 4.024 1.00 96.50 87 GLU A N 1
ATOM 691 C CA . GLU A 1 87 ? -6.521 -4.381 4.086 1.00 96.50 87 GLU A CA 1
ATOM 692 C C . GLU A 1 87 ? -6.723 -5.607 4.990 1.00 96.50 87 GLU A C 1
ATOM 694 O O . GLU A 1 87 ? -7.629 -5.641 5.824 1.00 96.50 87 GLU A O 1
ATOM 699 N N . GLN A 1 88 ? -5.848 -6.611 4.896 1.00 96.44 88 GLN A N 1
ATOM 700 C CA . GLN A 1 88 ? -5.911 -7.792 5.754 1.00 96.44 88 GLN A CA 1
ATOM 701 C C . GLN A 1 88 ? -5.733 -7.431 7.234 1.00 96.44 88 GLN A C 1
ATOM 703 O O . GLN A 1 88 ? -6.473 -7.933 8.084 1.00 96.44 88 GLN A O 1
ATOM 708 N N . LYS A 1 89 ? -4.764 -6.566 7.558 1.00 95.38 89 LYS A N 1
ATOM 709 C CA . LYS A 1 89 ? -4.537 -6.099 8.932 1.00 95.38 89 LYS A CA 1
ATOM 710 C C . LYS A 1 89 ? -5.705 -5.276 9.451 1.00 95.38 89 LYS A C 1
ATOM 712 O O . LYS A 1 89 ? -6.090 -5.461 10.603 1.00 95.38 89 LYS A O 1
ATOM 717 N N . GLU A 1 90 ? -6.272 -4.401 8.629 1.00 94.31 90 GLU A N 1
ATOM 718 C CA . GLU A 1 90 ? -7.464 -3.633 8.985 1.00 94.31 90 GLU A CA 1
ATOM 719 C C . GLU A 1 90 ? -8.638 -4.564 9.293 1.00 94.31 90 GLU A C 1
ATOM 721 O O . GLU A 1 90 ? -9.206 -4.489 10.381 1.00 94.31 90 GLU A O 1
ATOM 726 N N . ASN A 1 91 ? -8.927 -5.518 8.405 1.00 94.12 91 ASN A N 1
ATOM 727 C CA . ASN A 1 91 ? -9.976 -6.516 8.607 1.00 94.12 91 ASN A CA 1
ATOM 728 C C . ASN A 1 91 ? -9.749 -7.355 9.874 1.00 94.12 91 ASN A C 1
ATOM 730 O O . ASN A 1 91 ? -10.697 -7.626 10.614 1.00 94.12 91 ASN A O 1
ATOM 734 N N . GLN A 1 92 ? -8.501 -7.739 10.161 1.00 94.75 92 GLN A N 1
ATOM 735 C CA . GLN A 1 92 ? -8.151 -8.458 11.386 1.00 94.75 92 GLN A CA 1
ATOM 736 C C . GLN A 1 92 ? -8.413 -7.611 12.635 1.00 94.75 92 GLN A C 1
ATOM 738 O O . GLN A 1 92 ? -9.078 -8.076 13.559 1.00 94.75 92 GLN A O 1
ATOM 743 N N . VAL A 1 93 ? -7.919 -6.369 12.661 1.00 91.06 93 VAL A N 1
ATOM 744 C CA . VAL A 1 93 ? -8.143 -5.439 13.777 1.00 91.06 93 VAL A CA 1
ATOM 745 C C . VAL A 1 93 ? -9.634 -5.204 13.975 1.00 91.06 93 VAL A C 1
ATOM 747 O O . VAL A 1 93 ? -10.103 -5.191 15.110 1.00 91.06 93 VAL A O 1
ATOM 750 N N . ASN A 1 94 ? -10.385 -5.072 12.886 1.00 90.00 94 ASN A N 1
ATOM 751 C CA . ASN A 1 94 ? -11.819 -4.863 12.928 1.00 90.00 94 ASN A CA 1
ATOM 752 C C . ASN A 1 94 ? -12.565 -6.057 13.538 1.00 90.00 94 ASN A C 1
ATOM 754 O O . ASN A 1 94 ? -13.395 -5.881 14.430 1.00 90.00 94 ASN A O 1
ATOM 758 N N . GLY A 1 95 ? -12.227 -7.274 13.104 1.00 90.88 95 GLY A N 1
ATOM 759 C CA . GLY A 1 95 ? -12.797 -8.504 13.655 1.00 90.88 95 GLY A CA 1
ATOM 760 C C . GLY A 1 95 ? -12.450 -8.707 15.133 1.00 90.88 95 GLY A C 1
ATOM 761 O O . GLY A 1 95 ? -13.317 -9.069 15.931 1.00 90.88 95 GLY A O 1
ATOM 762 N N . ASP A 1 96 ? -11.207 -8.421 15.529 1.00 91.00 96 ASP A N 1
ATOM 763 C CA . ASP A 1 96 ? -10.797 -8.468 16.936 1.00 91.00 96 ASP A CA 1
ATOM 764 C C . ASP A 1 96 ? -11.555 -7.427 17.770 1.00 91.00 96 ASP A C 1
ATOM 766 O O . ASP A 1 96 ? -12.018 -7.728 18.873 1.00 91.00 96 ASP A O 1
ATOM 770 N N . LEU A 1 97 ? -11.727 -6.214 17.246 1.00 89.44 97 LEU A N 1
ATOM 771 C CA . LEU A 1 97 ? -12.438 -5.135 17.922 1.00 89.44 97 LEU A CA 1
ATOM 772 C C . LEU A 1 97 ? -13.927 -5.453 18.107 1.00 89.44 97 LEU A C 1
ATOM 774 O O . LEU A 1 97 ? -14.459 -5.209 19.191 1.00 89.44 97 LEU A O 1
ATOM 778 N N . GLU A 1 98 ? -14.577 -6.068 17.114 1.00 88.25 98 GLU A N 1
ATOM 779 C CA . GLU A 1 98 ? -15.942 -6.591 17.250 1.00 88.25 98 GLU A CA 1
ATOM 780 C C . GLU A 1 98 ? -16.020 -7.667 18.343 1.00 88.25 98 GLU A C 1
ATOM 782 O O . GLU A 1 98 ? -16.87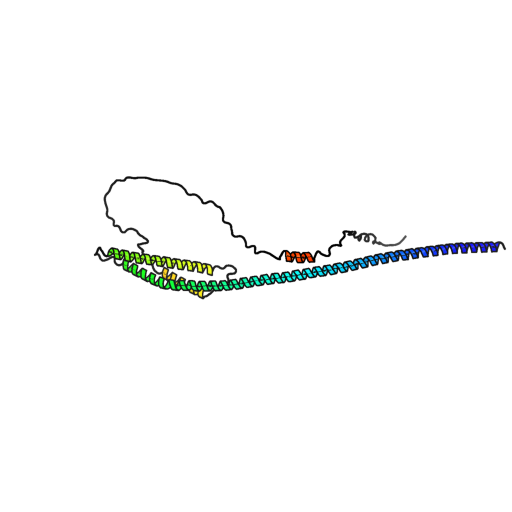0 -7.593 19.235 1.00 88.25 98 GLU A O 1
ATOM 787 N N . ARG A 1 99 ? -15.084 -8.623 18.348 1.00 90.31 99 ARG A N 1
ATOM 788 C CA . ARG A 1 99 ? -15.035 -9.691 19.355 1.00 90.31 99 ARG A CA 1
ATOM 789 C C . ARG A 1 99 ? -14.845 -9.146 20.774 1.00 90.31 99 ARG A C 1
ATOM 791 O O . ARG A 1 99 ? -15.519 -9.593 21.704 1.00 90.31 99 ARG A O 1
ATOM 798 N N . TYR A 1 100 ? -13.937 -8.189 20.969 1.00 88.94 100 TYR A N 1
ATOM 799 C CA . TYR A 1 100 ? -13.753 -7.533 22.269 1.00 88.94 100 TYR A CA 1
ATOM 800 C C . TYR A 1 100 ? -14.964 -6.684 22.661 1.00 88.94 100 TYR A C 1
ATOM 802 O O . TYR A 1 100 ? -15.308 -6.633 23.844 1.00 88.94 100 TYR A O 1
ATOM 810 N N . GLY A 1 101 ? -15.639 -6.076 21.684 1.00 87.06 101 GLY A N 1
ATOM 811 C CA . GLY A 1 101 ? -16.932 -5.427 21.861 1.00 87.06 101 GLY A CA 1
ATOM 812 C C . GLY A 1 101 ? -17.972 -6.367 22.466 1.00 87.06 101 GLY A C 1
ATOM 813 O O . GLY A 1 101 ? -18.544 -6.065 23.516 1.00 87.06 101 GLY A O 1
ATOM 814 N N . ASP A 1 102 ? -18.145 -7.550 21.877 1.00 88.12 102 ASP A N 1
ATOM 815 C CA . ASP A 1 102 ? -19.081 -8.569 22.364 1.00 88.12 102 ASP A CA 1
ATOM 816 C C . ASP A 1 102 ? -18.689 -9.096 23.762 1.00 88.12 102 ASP A C 1
ATOM 818 O O . ASP A 1 102 ? -19.546 -9.286 24.632 1.00 88.12 102 ASP A O 1
ATOM 822 N N . HIS A 1 103 ? -17.393 -9.294 24.035 1.00 90.00 103 HIS A N 1
ATOM 823 C CA . HIS A 1 103 ? -16.914 -9.662 25.375 1.00 90.00 103 HIS A CA 1
ATOM 824 C C . HIS A 1 103 ? -17.220 -8.583 26.422 1.00 90.00 103 HIS A C 1
ATOM 826 O O . HIS A 1 103 ? -17.656 -8.908 27.529 1.00 90.00 103 HIS A O 1
ATOM 832 N N . PHE A 1 104 ? -17.034 -7.309 26.075 1.00 89.06 104 PHE A N 1
ATOM 833 C CA . PHE A 1 104 ? -17.339 -6.183 26.953 1.00 89.06 104 PHE A CA 1
ATOM 834 C C . PHE A 1 104 ? -18.837 -6.091 27.261 1.00 89.06 104 PHE A C 1
ATOM 836 O O . PHE A 1 104 ? -19.214 -5.936 28.426 1.00 89.06 104 PHE A O 1
ATOM 843 N N . VAL A 1 105 ? -19.698 -6.242 26.248 1.00 89.81 105 VAL A N 1
ATOM 844 C CA . VAL A 1 105 ? -21.159 -6.276 26.427 1.00 89.81 105 VAL A CA 1
ATOM 845 C C . VAL A 1 105 ? -21.550 -7.404 27.379 1.00 89.81 105 VAL A C 1
ATOM 847 O O . VAL A 1 105 ? -22.238 -7.156 28.369 1.00 89.81 105 VAL A O 1
ATOM 850 N N . ASN A 1 106 ? -21.043 -8.619 27.155 1.00 91.88 106 ASN A N 1
ATOM 851 C CA . ASN A 1 106 ? -21.333 -9.765 28.018 1.00 91.88 106 ASN A CA 1
ATOM 852 C C . ASN A 1 106 ? -20.869 -9.545 29.463 1.00 91.88 106 ASN A C 1
ATOM 854 O O . ASN A 1 106 ? -21.648 -9.754 30.392 1.00 91.88 106 ASN A O 1
ATOM 858 N N . LEU A 1 107 ? -19.639 -9.067 29.672 1.00 92.00 107 LEU A N 1
ATOM 859 C CA . LEU A 1 107 ? -19.134 -8.751 31.012 1.00 92.00 107 LEU A CA 1
ATOM 860 C C . LEU A 1 107 ? -20.043 -7.749 31.732 1.00 92.00 107 LEU A C 1
ATOM 862 O O . LEU A 1 107 ? -20.343 -7.896 32.915 1.00 92.00 107 LEU A O 1
ATOM 866 N N . SER A 1 108 ? -20.515 -6.751 30.999 1.00 91.06 108 SER A N 1
ATOM 867 C CA . SER A 1 108 ? -21.349 -5.690 31.545 1.00 91.06 108 SER A CA 1
ATOM 868 C C . SER A 1 108 ? -22.744 -6.178 31.897 1.00 91.06 108 SER A C 1
ATOM 870 O O . SER A 1 108 ? -23.252 -5.834 32.960 1.00 91.06 108 SER A O 1
ATOM 872 N N . VAL A 1 109 ? -23.330 -7.045 31.068 1.00 93.31 109 VAL A N 1
ATOM 873 C CA . VAL A 1 109 ? -24.576 -7.744 31.399 1.00 93.31 109 VAL A CA 1
ATOM 874 C C . VAL A 1 109 ? -24.416 -8.553 32.684 1.00 93.31 109 VAL A C 1
ATOM 876 O O . VAL A 1 109 ? -25.269 -8.459 33.566 1.00 93.31 109 VAL A O 1
ATOM 879 N N . HIS A 1 110 ? -23.331 -9.321 32.820 1.00 93.88 110 HIS A N 1
ATOM 880 C CA . HIS A 1 110 ? -23.075 -10.121 34.019 1.00 93.88 110 HIS A CA 1
ATOM 881 C C . HIS A 1 110 ? -22.940 -9.242 35.269 1.00 93.88 110 HIS A C 1
ATOM 883 O O . HIS A 1 110 ? -23.580 -9.513 36.284 1.00 93.88 110 HIS A O 1
ATOM 889 N N . LEU A 1 111 ? -22.150 -8.168 35.190 1.00 93.31 111 LEU A N 1
ATOM 890 C CA . LEU A 1 111 ? -21.910 -7.275 36.321 1.00 93.31 111 LEU A CA 1
ATOM 891 C C . LEU A 1 111 ? -23.174 -6.501 36.728 1.00 93.31 111 LEU A C 1
ATOM 893 O O . LEU A 1 111 ? -23.508 -6.457 37.909 1.00 93.31 111 LEU A O 1
ATOM 897 N N . LEU A 1 112 ? -23.923 -5.957 35.764 1.00 93.75 112 LEU A N 1
ATOM 898 C CA . LEU A 1 112 ? -25.188 -5.269 36.039 1.00 93.75 112 LEU A CA 1
ATOM 899 C C . LEU A 1 112 ? -26.253 -6.219 36.594 1.00 93.75 112 LEU A C 1
ATOM 901 O O . LEU A 1 112 ? -27.011 -5.830 37.480 1.00 93.75 112 LEU A O 1
ATOM 905 N N . SER A 1 113 ? -26.296 -7.466 36.121 1.00 94.31 113 SER A N 1
ATOM 906 C CA . SER A 1 113 ? -27.194 -8.486 36.676 1.00 94.31 113 SER A CA 1
ATOM 907 C C . SER A 1 113 ? -26.836 -8.799 38.130 1.00 94.31 113 SER A C 1
ATOM 909 O O . SER A 1 113 ? -27.717 -8.795 38.985 1.00 94.31 113 SER A O 1
ATOM 911 N N . ALA A 1 114 ? -25.546 -8.964 38.439 1.00 94.06 114 ALA A N 1
ATOM 912 C CA . ALA A 1 114 ? -25.079 -9.184 39.807 1.00 94.06 114 ALA A CA 1
ATOM 913 C C . ALA A 1 114 ? -25.405 -7.996 40.730 1.00 94.06 114 ALA A C 1
ATOM 915 O O . ALA A 1 114 ? -25.872 -8.191 41.854 1.00 94.06 114 ALA A O 1
ATOM 916 N N . TYR A 1 115 ? -25.220 -6.758 40.257 1.00 92.88 115 TYR A N 1
ATOM 917 C CA . TYR A 1 115 ? -25.633 -5.573 41.009 1.00 92.88 115 TYR A CA 1
ATOM 918 C C . TYR A 1 115 ? -27.141 -5.518 41.207 1.00 92.88 115 TYR A C 1
ATOM 920 O O . TYR A 1 115 ? -27.586 -5.249 42.319 1.00 92.88 115 TYR A O 1
ATOM 928 N N . LYS A 1 116 ? -27.934 -5.837 40.180 1.00 93.00 116 LYS A N 1
ATOM 929 C CA . LYS A 1 116 ? -29.392 -5.889 40.290 1.00 93.00 116 LYS A CA 1
ATOM 930 C C . LYS A 1 116 ? -29.842 -6.892 41.358 1.00 93.00 116 LYS A C 1
ATOM 932 O O . LYS A 1 116 ? -30.668 -6.559 42.208 1.00 93.00 116 LYS A O 1
ATOM 937 N N . GLU A 1 117 ? -29.272 -8.094 41.345 1.00 92.88 117 GLU A N 1
ATOM 938 C CA . GLU A 1 117 ? -29.547 -9.148 42.329 1.00 92.88 117 GLU A CA 1
ATOM 939 C C . GLU A 1 117 ? -29.102 -8.771 43.746 1.00 92.88 117 GLU A C 1
ATOM 941 O O . GLU A 1 117 ? -29.750 -9.150 44.719 1.00 92.88 117 GLU A O 1
ATOM 946 N N . GLN A 1 118 ? -28.023 -7.999 43.887 1.00 90.94 118 GLN A N 1
ATOM 947 C CA . GLN A 1 118 ? -27.538 -7.533 45.184 1.00 90.94 118 GLN A CA 1
ATOM 948 C C . GLN A 1 118 ? -28.342 -6.345 45.733 1.00 90.94 118 GLN A C 1
ATOM 950 O O . GLN A 1 118 ? -28.532 -6.236 46.953 1.00 90.94 118 GLN A O 1
ATOM 955 N N . LEU A 1 119 ? -28.801 -5.450 44.856 1.00 89.50 119 LEU A N 1
ATOM 956 C CA . LEU A 1 119 ? -29.505 -4.233 45.241 1.00 89.50 119 LEU A CA 1
ATOM 957 C C . LEU A 1 119 ? -30.913 -4.556 45.743 1.00 89.50 119 LEU A C 1
ATOM 959 O O . LEU A 1 119 ? -31.286 -4.050 46.794 1.00 89.50 119 LEU A O 1
ATOM 963 N N . GLY A 1 120 ? -31.637 -5.483 45.104 1.00 88.94 120 GLY A N 1
ATOM 964 C CA . GLY A 1 120 ? -33.001 -5.866 45.503 1.00 88.94 120 GLY A CA 1
ATOM 965 C C . GLY A 1 120 ? -33.152 -6.224 46.995 1.00 88.94 120 GLY A C 1
ATOM 966 O O . GLY A 1 120 ? -33.890 -5.546 47.714 1.00 88.94 120 GLY A O 1
ATOM 967 N N . PRO A 1 121 ? -32.415 -7.222 47.524 1.00 90.50 121 PRO A N 1
ATOM 968 C CA . PRO A 1 121 ? -32.420 -7.544 48.952 1.00 90.50 121 PRO A CA 1
ATOM 969 C C . PRO A 1 121 ? -31.916 -6.397 49.835 1.00 90.50 121 PRO A C 1
ATOM 971 O O . PRO A 1 121 ? -32.333 -6.280 50.984 1.00 90.50 121 PRO A O 1
ATOM 974 N N . SER A 1 122 ? -31.013 -5.558 49.320 1.00 87.69 122 SER A N 1
ATOM 975 C CA . SER A 1 122 ? -30.495 -4.395 50.047 1.00 87.69 122 SER A CA 1
ATOM 976 C C . SER A 1 122 ? -31.568 -3.316 50.207 1.00 87.69 122 SER A C 1
ATOM 978 O O . SER A 1 122 ? -31.719 -2.800 51.306 1.00 87.69 122 SER A O 1
ATOM 980 N N . VAL A 1 123 ? -32.392 -3.055 49.186 1.00 88.44 123 VAL A N 1
ATOM 981 C CA . VAL A 1 123 ? -33.549 -2.149 49.291 1.00 88.44 123 VAL A CA 1
ATOM 982 C C . VAL A 1 123 ? -34.538 -2.650 50.344 1.00 88.44 123 VAL A C 1
ATOM 984 O O . VAL A 1 123 ? -34.977 -1.882 51.198 1.00 88.44 123 VAL A O 1
ATOM 987 N N . ILE A 1 124 ? -34.845 -3.953 50.336 1.00 89.50 124 ILE A N 1
ATOM 988 C CA . ILE A 1 124 ? -35.755 -4.566 51.318 1.00 89.50 124 ILE A CA 1
ATOM 989 C C . ILE A 1 124 ? -35.189 -4.434 52.739 1.00 89.50 124 ILE A C 1
ATOM 991 O O . ILE A 1 124 ? -35.904 -4.000 53.643 1.00 89.50 124 ILE A O 1
ATOM 995 N N . ARG A 1 125 ? -33.903 -4.756 52.943 1.00 87.69 125 ARG A N 1
ATOM 996 C CA . ARG A 1 125 ? -33.241 -4.594 54.249 1.00 87.69 125 ARG A CA 1
ATOM 997 C C . ARG A 1 125 ? -33.215 -3.141 54.707 1.00 87.69 125 ARG A C 1
ATOM 999 O O . ARG A 1 125 ? -33.448 -2.892 55.883 1.00 87.69 125 ARG A O 1
ATOM 1006 N N . MET A 1 126 ? -32.973 -2.197 53.799 1.00 87.31 126 MET A N 1
ATOM 1007 C CA . MET A 1 126 ? -32.939 -0.777 54.136 1.00 87.31 126 MET A CA 1
ATOM 1008 C C . MET A 1 126 ? -34.302 -0.288 54.627 1.00 87.31 126 MET A C 1
ATOM 1010 O O . MET A 1 126 ? -34.377 0.373 55.657 1.00 87.31 126 MET A O 1
ATOM 1014 N N . LYS A 1 127 ? -35.390 -0.687 53.952 1.00 88.06 127 LYS A N 1
ATOM 1015 C CA . LYS A 1 127 ? -36.764 -0.405 54.402 1.00 88.06 127 LYS A CA 1
ATOM 1016 C C . LYS A 1 127 ? -37.053 -0.987 55.788 1.00 88.06 127 LYS A C 1
ATOM 1018 O O . LYS A 1 127 ? -37.675 -0.311 56.601 1.00 88.06 127 LYS A O 1
ATOM 1023 N N . GLY A 1 128 ? -36.594 -2.212 56.051 1.00 87.88 128 GLY A N 1
ATOM 1024 C CA . GLY A 1 128 ? -36.716 -2.856 57.363 1.00 87.88 128 GLY A CA 1
ATOM 1025 C C . GLY A 1 128 ? -35.971 -2.093 58.460 1.00 87.88 128 GLY A C 1
ATOM 1026 O O . GLY A 1 128 ? -36.587 -1.693 59.440 1.00 87.88 128 GLY A O 1
ATOM 1027 N N . LEU A 1 129 ? -34.684 -1.795 58.246 1.00 86.06 129 LEU A N 1
ATOM 1028 C CA . LEU A 1 129 ? -33.858 -1.034 59.193 1.00 86.06 129 LEU A CA 1
ATOM 1029 C C . LEU A 1 129 ? -34.447 0.346 59.498 1.00 86.06 129 LEU A C 1
ATOM 1031 O O . LEU A 1 129 ? -34.470 0.763 60.649 1.00 86.06 129 LEU A O 1
ATOM 1035 N N . VAL A 1 130 ? -34.961 1.045 58.483 1.00 85.88 130 VAL A N 1
ATOM 1036 C CA . VAL A 1 130 ? -35.645 2.336 58.653 1.00 85.88 130 VAL A CA 1
ATOM 1037 C C . VAL A 1 130 ? -36.886 2.188 59.537 1.00 85.88 130 VAL A C 1
ATOM 1039 O O . VAL A 1 130 ? -37.073 2.974 60.464 1.00 85.88 130 VAL A O 1
ATOM 1042 N N . ALA A 1 131 ? -37.717 1.168 59.302 1.00 86.81 131 ALA A N 1
ATOM 1043 C CA . ALA A 1 131 ? -38.902 0.904 60.119 1.00 86.81 131 ALA A CA 1
ATOM 1044 C C . ALA A 1 131 ? -38.551 0.545 61.577 1.00 86.81 131 ALA A C 1
ATOM 1046 O O . ALA A 1 131 ? -39.207 1.029 62.506 1.00 86.81 131 ALA A O 1
ATOM 1047 N N . ASP A 1 132 ? -37.497 -0.246 61.787 1.00 85.75 132 ASP A N 1
ATOM 1048 C CA . ASP A 1 132 ? -37.004 -0.624 63.116 1.00 85.75 132 ASP A CA 1
ATOM 1049 C C . ASP A 1 132 ? -36.425 0.590 63.867 1.00 85.75 132 ASP A C 1
ATOM 1051 O O . ASP A 1 132 ? -36.740 0.807 65.040 1.00 85.75 132 ASP A O 1
ATOM 1055 N N . LEU A 1 133 ? -35.654 1.445 63.181 1.00 83.81 133 LEU A N 1
ATOM 1056 C CA . LEU A 1 133 ? -35.124 2.698 63.733 1.00 83.81 133 LEU A CA 1
ATOM 1057 C C . LEU A 1 133 ? -36.253 3.652 64.148 1.00 83.81 133 LEU A C 1
ATOM 1059 O O . LEU A 1 133 ? -36.232 4.171 65.265 1.00 83.81 133 LEU A O 1
ATOM 1063 N N . HIS A 1 134 ? -37.288 3.819 63.320 1.00 81.62 134 HIS A N 1
ATOM 1064 C CA . HIS A 1 134 ? -38.467 4.615 63.684 1.00 81.62 134 HIS A CA 1
ATOM 1065 C C . HIS A 1 134 ? -39.238 4.029 64.876 1.00 81.62 134 HIS A C 1
ATOM 1067 O O . HIS A 1 134 ? -39.714 4.778 65.731 1.00 81.62 134 HIS A O 1
ATOM 1073 N N . SER A 1 135 ? -39.323 2.701 64.975 1.00 79.50 135 SER A N 1
ATOM 1074 C CA . SER A 1 135 ? -39.969 2.022 66.105 1.00 79.50 135 SER A CA 1
ATOM 1075 C C . SER A 1 135 ? -39.181 2.197 67.409 1.00 79.50 135 SER A C 1
ATOM 1077 O O . SER A 1 135 ? -39.780 2.338 68.474 1.00 79.50 135 SER A O 1
ATOM 1079 N N . SER A 1 136 ? -37.847 2.270 67.332 1.00 68.44 136 SER A N 1
ATOM 1080 C CA . SER A 1 136 ? -36.983 2.561 68.486 1.00 68.44 136 SER A CA 1
ATOM 1081 C C . SER A 1 136 ? -37.095 4.011 68.981 1.00 68.44 136 SER A C 1
ATOM 1083 O O . SER A 1 136 ? -36.889 4.273 70.164 1.00 68.44 136 SER A O 1
ATOM 1085 N N . GLN A 1 137 ? -37.486 4.943 68.104 1.00 61.41 137 GLN A N 1
ATOM 1086 C CA . GLN A 1 137 ? -37.638 6.366 68.420 1.00 61.41 137 GLN A CA 1
ATOM 1087 C C . GLN A 1 137 ? -38.989 6.703 69.081 1.00 61.41 137 GLN A C 1
ATOM 1089 O O . GLN A 1 137 ? -39.077 7.650 69.855 1.00 61.41 137 GLN A O 1
ATOM 1094 N N . GLY A 1 138 ? -40.042 5.915 68.831 1.00 48.62 138 GLY A N 1
ATOM 1095 C CA . GLY A 1 138 ? -41.368 6.101 69.443 1.00 48.62 138 GLY A CA 1
ATOM 1096 C C . GLY A 1 138 ? -41.482 5.651 70.908 1.00 48.62 138 GLY A C 1
ATOM 1097 O O . GLY A 1 138 ? -42.505 5.893 71.547 1.00 48.62 138 GLY A O 1
ATOM 1098 N N . SER A 1 139 ? -40.446 5.016 71.463 1.00 47.88 139 SER A N 1
ATOM 1099 C CA . SER A 1 139 ? -40.424 4.501 72.838 1.00 47.88 139 SER A CA 1
ATOM 1100 C C . SER A 1 139 ? -39.904 5.535 73.854 1.00 47.88 139 SER A C 1
ATOM 1102 O O . SER A 1 139 ? -39.138 5.194 74.752 1.00 47.88 139 SER A O 1
ATOM 1104 N N . GLU A 1 140 ? -40.301 6.804 73.729 1.00 39.00 140 GLU A N 1
ATOM 1105 C CA . GLU A 1 140 ? -39.887 7.883 74.648 1.00 39.00 140 GLU A CA 1
ATOM 1106 C C . GLU A 1 140 ? -40.919 8.174 75.763 1.00 39.00 140 GLU A C 1
ATOM 1108 O O . GLU A 1 140 ? -40.718 9.059 76.591 1.00 39.00 140 GLU A O 1
ATOM 1113 N N . ILE A 1 141 ? -42.023 7.418 75.855 1.00 41.56 141 ILE A N 1
ATOM 1114 C CA . ILE A 1 141 ? -43.055 7.647 76.885 1.00 41.56 141 ILE A CA 1
ATOM 1115 C C . ILE A 1 141 ? -43.363 6.369 77.677 1.00 41.56 141 ILE A C 1
ATOM 1117 O O . ILE A 1 141 ? -44.445 5.800 77.573 1.00 41.56 141 ILE A O 1
ATOM 1121 N N . ALA A 1 142 ? -42.420 5.938 78.516 1.00 31.44 142 ALA A N 1
ATOM 1122 C CA . ALA A 1 142 ? -42.717 5.294 79.800 1.00 31.44 142 ALA A CA 1
ATOM 1123 C C . ALA A 1 142 ? -41.462 5.324 80.695 1.00 31.44 142 ALA A C 1
ATOM 1125 O O . ALA A 1 142 ? -40.403 4.865 80.266 1.00 31.44 142 ALA A O 1
ATOM 1126 N N . PRO A 1 143 ? -41.528 5.860 81.927 1.00 49.38 143 PRO A N 1
ATOM 1127 C CA . PRO A 1 143 ? -40.396 5.817 82.842 1.00 49.38 143 PRO A CA 1
ATOM 1128 C C . PRO A 1 143 ? -40.324 4.448 83.544 1.00 49.38 143 PRO A C 1
ATOM 1130 O O . PRO A 1 143 ? -41.360 3.813 83.726 1.00 49.38 143 PRO A O 1
ATOM 1133 N N . ILE A 1 144 ? -39.127 4.112 84.067 1.00 41.50 144 ILE A N 1
ATOM 1134 C CA . ILE A 1 144 ? -38.783 2.993 84.991 1.00 41.50 144 ILE A CA 1
ATOM 1135 C C . ILE A 1 144 ? -38.301 1.747 84.198 1.00 41.50 144 ILE A C 1
ATOM 1137 O O . ILE A 1 144 ? -39.099 1.147 83.501 1.00 41.50 144 ILE A O 1
ATOM 1141 N N . ILE A 1 145 ? -37.025 1.304 84.163 1.00 39.41 145 ILE A N 1
ATOM 1142 C CA . ILE A 1 145 ? -36.009 1.017 85.208 1.00 39.41 145 ILE A CA 1
ATOM 1143 C C . ILE A 1 145 ? -34.576 1.252 84.649 1.00 39.41 145 ILE A C 1
ATOM 1145 O O . ILE A 1 145 ? -34.279 0.936 83.501 1.00 39.41 145 ILE A O 1
ATOM 1149 N N . LYS A 1 146 ? -33.653 1.758 85.483 1.00 42.72 146 LYS A N 1
ATOM 1150 C CA . LYS A 1 146 ? -32.273 2.202 85.154 1.00 42.72 146 LYS A CA 1
ATOM 1151 C C . LYS A 1 146 ? -31.268 1.145 84.629 1.00 42.72 146 LYS A C 1
ATOM 1153 O O . LYS A 1 146 ? -30.107 1.495 84.445 1.00 42.72 146 LYS A O 1
ATOM 1158 N N . ASP A 1 147 ? -31.671 -0.096 84.364 1.00 43.34 147 ASP A N 1
ATOM 1159 C CA . ASP A 1 147 ? -30.760 -1.175 83.916 1.00 43.34 147 ASP A CA 1
ATOM 1160 C C . ASP A 1 147 ? -30.930 -1.548 82.425 1.00 43.34 147 ASP A C 1
ATOM 1162 O O . ASP A 1 147 ? -30.050 -2.137 81.801 1.00 43.34 147 ASP A O 1
ATOM 1166 N N . GLU A 1 148 ? -32.037 -1.137 81.800 1.00 48.78 148 GLU A N 1
ATOM 1167 C CA . GLU A 1 148 ? -32.416 -1.577 80.446 1.00 48.78 148 GLU A CA 1
ATOM 1168 C C . GLU A 1 148 ? -31.992 -0.591 79.339 1.00 48.78 148 GLU A C 1
ATOM 1170 O O . GLU A 1 148 ? -31.854 -0.959 78.170 1.00 48.78 148 GLU A O 1
ATOM 1175 N N . GLY A 1 149 ? -31.682 0.655 79.718 1.00 52.53 149 GLY A N 1
ATOM 1176 C CA . GLY A 1 149 ? -31.289 1.722 78.791 1.00 52.53 149 GLY A CA 1
ATOM 1177 C C . GLY A 1 149 ? -29.972 1.456 78.054 1.00 52.53 149 GLY A C 1
ATOM 1178 O O . GLY A 1 149 ? -29.842 1.811 76.889 1.00 52.53 149 GLY A O 1
ATOM 1179 N N . SER A 1 150 ? -29.011 0.761 78.674 1.00 55.81 150 SER A N 1
ATOM 1180 C CA . SER A 1 150 ? -27.734 0.428 78.020 1.00 55.81 150 SER A CA 1
ATOM 1181 C C . SER A 1 150 ? -27.904 -0.595 76.887 1.00 55.81 150 SER A C 1
ATOM 1183 O O . SER A 1 150 ? -27.247 -0.486 75.853 1.00 55.81 150 SER A O 1
ATOM 1185 N N . LYS A 1 151 ? -28.821 -1.563 77.034 1.00 60.69 151 LYS A N 1
ATOM 1186 C CA . LYS A 1 151 ? -29.140 -2.550 75.989 1.00 60.69 151 LYS A CA 1
ATOM 1187 C C . LYS A 1 151 ? -29.891 -1.915 74.822 1.00 60.69 151 LYS A C 1
ATOM 1189 O O . LYS A 1 151 ? -29.566 -2.218 73.678 1.00 60.69 151 LYS A O 1
ATOM 1194 N N . ALA A 1 152 ? -30.834 -1.015 75.103 1.00 60.12 152 ALA A N 1
ATOM 1195 C CA . ALA A 1 152 ? -31.572 -0.282 74.075 1.00 60.12 152 ALA A CA 1
ATOM 1196 C C . ALA A 1 152 ? -30.657 0.650 73.254 1.00 60.12 152 ALA A C 1
ATOM 1198 O O . ALA A 1 152 ? -30.719 0.642 72.026 1.00 60.12 152 ALA A O 1
ATOM 1199 N N . ILE A 1 153 ? -29.740 1.370 73.915 1.00 66.50 153 ILE A N 1
ATOM 1200 C CA . ILE A 1 153 ? -28.741 2.232 73.255 1.00 66.50 153 ILE A CA 1
ATOM 1201 C C . ILE A 1 153 ? -27.791 1.405 72.375 1.00 66.50 153 ILE A C 1
ATOM 1203 O O . ILE A 1 153 ? -27.535 1.766 71.228 1.00 66.50 153 ILE A O 1
ATOM 1207 N N . ASN A 1 154 ? -27.302 0.263 72.872 1.00 72.62 154 ASN A N 1
ATOM 1208 C CA . ASN A 1 154 ? -26.441 -0.627 72.087 1.00 72.62 154 ASN A CA 1
ATOM 1209 C C . ASN A 1 154 ? -27.184 -1.253 70.894 1.00 72.62 154 ASN A C 1
ATOM 1211 O O . ASN A 1 154 ? -26.599 -1.418 69.827 1.00 72.62 154 ASN A O 1
ATOM 1215 N N . HIS A 1 155 ? -28.472 -1.576 71.046 1.00 78.25 155 HIS A N 1
ATOM 1216 C CA . HIS A 1 155 ? -29.292 -2.100 69.954 1.00 78.25 155 HIS A CA 1
ATOM 1217 C C . HIS A 1 155 ? -29.498 -1.062 68.846 1.00 78.25 155 HIS A C 1
ATOM 1219 O O . HIS A 1 155 ? -29.260 -1.371 67.681 1.00 78.25 155 HIS A O 1
ATOM 1225 N N . ARG A 1 156 ? -29.850 0.179 69.206 1.00 78.88 156 ARG A N 1
ATOM 1226 C CA . ARG A 1 156 ? -29.995 1.277 68.245 1.00 78.88 156 ARG A CA 1
ATOM 1227 C C . ARG A 1 156 ? -28.689 1.569 67.511 1.00 78.88 156 ARG A C 1
ATOM 1229 O O . ARG A 1 156 ? -28.690 1.632 66.288 1.00 78.88 156 ARG A O 1
ATOM 1236 N N . LYS A 1 157 ? -27.566 1.652 68.232 1.00 82.56 157 LYS A N 1
ATOM 1237 C CA . LYS A 1 157 ? -26.246 1.874 67.625 1.00 82.56 157 LYS A CA 1
ATOM 1238 C C . LYS A 1 157 ? -25.898 0.810 66.574 1.00 82.56 157 LYS A C 1
ATOM 1240 O O . LYS A 1 157 ? -25.408 1.158 65.506 1.00 82.56 157 LYS A O 1
ATOM 1245 N N . ASN A 1 158 ? -26.214 -0.460 66.839 1.00 82.44 158 ASN A N 1
ATOM 1246 C CA . ASN A 1 158 ? -26.004 -1.547 65.877 1.00 82.44 158 ASN A CA 1
ATOM 1247 C C . ASN A 1 158 ? -26.909 -1.428 64.633 1.00 82.44 158 ASN A C 1
ATOM 1249 O O . ASN A 1 158 ? -26.474 -1.761 63.532 1.00 82.44 158 ASN A O 1
ATOM 1253 N N . LEU A 1 159 ? -28.156 -0.961 64.788 1.00 84.12 159 LEU A N 1
ATOM 1254 C CA . LEU A 1 159 ? -29.068 -0.719 63.659 1.00 84.12 159 LEU A CA 1
ATOM 1255 C C . LEU A 1 159 ? -28.588 0.447 62.783 1.00 84.12 159 LEU A C 1
ATOM 1257 O O . LEU A 1 159 ? -28.623 0.347 61.558 1.00 84.12 159 LEU A O 1
ATOM 1261 N N . GLU A 1 160 ? -28.111 1.529 63.402 1.00 84.69 160 GLU A N 1
ATOM 1262 C CA . GLU A 1 160 ? -27.567 2.694 62.696 1.00 84.69 160 GLU A CA 1
ATOM 1263 C C . GLU A 1 160 ? -26.270 2.348 61.942 1.00 84.69 160 GLU A C 1
ATOM 1265 O O . GLU A 1 160 ? -26.114 2.723 60.781 1.00 84.69 160 GLU A O 1
ATOM 1270 N N . GLU A 1 161 ? -25.371 1.566 62.547 1.00 86.00 161 GLU A N 1
ATOM 1271 C CA . GLU A 1 161 ? -24.151 1.085 61.884 1.00 86.00 161 GLU A CA 1
ATOM 1272 C C . GLU A 1 161 ? -24.466 0.154 60.700 1.00 86.00 161 GLU A C 1
ATOM 1274 O O . GLU A 1 161 ? -23.909 0.323 59.614 1.00 86.00 161 GLU A O 1
ATOM 1279 N N . GLY A 1 162 ? -25.434 -0.759 60.857 1.00 84.44 162 GLY A N 1
ATOM 1280 C CA . GLY A 1 162 ? -25.909 -1.613 59.764 1.00 84.44 162 GLY A CA 1
ATOM 1281 C C . GLY A 1 162 ? -26.570 -0.834 58.618 1.00 84.44 162 GLY A C 1
ATOM 1282 O O . GLY A 1 162 ? -26.447 -1.225 57.455 1.00 84.44 162 GLY A O 1
ATOM 1283 N N . PHE A 1 163 ? -27.238 0.285 58.919 1.00 87.12 163 PHE A N 1
ATOM 1284 C CA . PHE A 1 163 ? -27.771 1.194 57.901 1.00 87.12 163 PHE A CA 1
ATOM 1285 C C . PHE A 1 163 ? -26.642 1.895 57.132 1.00 87.12 163 PHE A C 1
ATOM 1287 O O . PHE A 1 163 ? -26.661 1.893 55.903 1.00 87.12 163 PHE A O 1
ATOM 1294 N N . LEU A 1 164 ? -25.630 2.428 57.828 1.00 87.50 164 LEU A N 1
ATOM 1295 C CA . LEU A 1 164 ? -24.480 3.101 57.206 1.00 87.50 164 LEU A CA 1
ATOM 1296 C C . LEU A 1 164 ? -23.652 2.159 56.318 1.00 87.50 164 LEU A C 1
ATOM 1298 O O . LEU A 1 164 ? -23.226 2.547 55.228 1.00 87.50 164 LEU A O 1
ATOM 1302 N N . GLU A 1 165 ? -23.443 0.908 56.740 1.00 89.06 165 GLU A N 1
ATOM 1303 C CA . GLU A 1 165 ? -22.758 -0.100 55.918 1.00 89.06 165 GLU A CA 1
ATOM 1304 C C . GLU A 1 165 ? -23.530 -0.368 54.615 1.00 89.06 165 GLU A C 1
ATOM 1306 O O . GLU A 1 165 ? -22.951 -0.433 53.524 1.00 89.06 165 GLU A O 1
ATOM 1311 N N . LEU A 1 166 ? -24.856 -0.482 54.716 1.00 88.38 166 LEU A N 1
ATOM 1312 C CA . LEU A 1 166 ? -25.731 -0.704 53.572 1.00 88.38 166 LEU A CA 1
ATOM 1313 C C . LEU A 1 166 ? -25.769 0.512 52.634 1.00 88.38 166 LEU A C 1
ATOM 1315 O O . LEU A 1 166 ? -25.703 0.332 51.418 1.00 88.38 166 LEU A O 1
ATOM 1319 N N . GLU A 1 167 ? -25.815 1.727 53.186 1.00 88.12 167 GLU A N 1
ATOM 1320 C CA . GLU A 1 167 ? -25.754 2.997 52.452 1.00 88.12 167 GLU A CA 1
ATOM 1321 C C . GLU A 1 167 ? -24.432 3.112 51.673 1.00 88.12 167 GLU A C 1
ATOM 1323 O O . GLU A 1 167 ? -24.443 3.348 50.464 1.00 88.12 167 GLU A O 1
ATOM 1328 N N . SER A 1 168 ? -23.297 2.828 52.321 1.00 90.12 168 SER A N 1
ATOM 1329 C CA . SER A 1 168 ? -21.970 2.804 51.686 1.00 90.12 168 SER A CA 1
ATOM 1330 C C . SER A 1 168 ? -21.887 1.789 50.540 1.00 90.12 168 SER A C 1
ATOM 1332 O O . SER A 1 168 ? -21.366 2.074 49.453 1.00 90.12 168 SER A O 1
ATOM 1334 N N . LYS A 1 169 ? -22.460 0.597 50.743 1.00 90.25 169 LYS A N 1
ATOM 1335 C CA . LYS A 1 169 ? -22.506 -0.453 49.723 1.00 90.25 169 LYS A CA 1
ATOM 1336 C C . LYS A 1 169 ? -23.353 -0.049 48.519 1.00 90.25 169 LYS A C 1
ATOM 1338 O O . LYS A 1 169 ? -22.922 -0.242 47.383 1.00 90.25 169 LYS A O 1
ATOM 1343 N N . ILE A 1 170 ? -24.532 0.518 48.759 1.00 90.00 170 ILE A N 1
ATOM 1344 C CA . ILE A 1 170 ? -25.415 1.030 47.708 1.00 90.00 170 ILE A CA 1
ATOM 1345 C C . ILE A 1 170 ? -24.713 2.142 46.928 1.00 90.00 170 ILE A C 1
ATOM 1347 O O . ILE A 1 170 ? -24.649 2.068 45.705 1.00 90.00 170 ILE A O 1
ATOM 1351 N N . LEU A 1 171 ? -24.104 3.107 47.621 1.00 90.06 171 LEU A N 1
ATOM 1352 C CA . LEU A 1 171 ? -23.365 4.204 46.997 1.00 90.06 171 LEU A CA 1
ATOM 1353 C C . LEU A 1 171 ? -22.223 3.692 46.108 1.00 90.06 171 LEU A C 1
ATOM 1355 O O . LEU A 1 171 ? -22.023 4.182 44.998 1.00 90.06 171 LEU A O 1
ATOM 1359 N N . THR A 1 172 ? -21.489 2.678 46.569 1.00 92.25 172 THR A N 1
ATOM 1360 C CA . THR A 1 172 ? -20.406 2.058 45.793 1.00 92.25 172 THR A CA 1
ATOM 1361 C C . THR A 1 172 ? -20.930 1.408 44.511 1.00 92.25 172 THR A C 1
ATOM 1363 O O . THR A 1 172 ? -20.337 1.592 43.447 1.00 92.25 172 THR A O 1
ATOM 1366 N N . ILE A 1 173 ? -22.051 0.681 44.591 1.00 91.88 173 ILE A N 1
ATOM 1367 C CA . ILE A 1 173 ? -22.700 0.055 43.429 1.00 91.88 173 ILE A CA 1
ATOM 1368 C C . ILE A 1 173 ? -23.192 1.124 42.450 1.00 91.88 173 ILE A C 1
ATOM 1370 O O . ILE A 1 173 ? -22.894 1.033 41.262 1.00 91.88 173 ILE A O 1
ATOM 1374 N N . THR A 1 174 ? -23.885 2.155 42.935 1.00 90.69 174 THR A N 1
ATOM 1375 C CA . THR A 1 174 ? -24.382 3.261 42.106 1.00 90.69 174 THR A CA 1
ATOM 1376 C C . THR A 1 174 ? -23.240 3.974 41.382 1.00 90.69 174 THR A C 1
ATOM 1378 O O . THR A 1 174 ? -23.283 4.117 40.162 1.00 90.69 174 THR A O 1
ATOM 1381 N N . ASN A 1 175 ? -22.158 4.317 42.087 1.00 91.88 175 ASN A N 1
ATOM 1382 C CA . ASN A 1 175 ? -20.983 4.937 41.470 1.00 91.88 175 ASN A CA 1
ATOM 1383 C C . ASN A 1 175 ? -20.344 4.041 40.394 1.00 91.88 175 ASN A C 1
ATOM 1385 O O . ASN A 1 175 ? -19.913 4.535 39.348 1.00 91.88 175 ASN A O 1
ATOM 1389 N N . ALA A 1 176 ? -20.279 2.724 40.626 1.00 93.25 176 ALA A N 1
ATOM 1390 C CA . ALA A 1 176 ? -19.769 1.770 39.643 1.00 93.25 176 ALA A CA 1
ATOM 1391 C C . ALA A 1 176 ? -20.674 1.691 38.401 1.00 93.25 176 ALA A C 1
ATOM 1393 O O . ALA A 1 176 ? -20.174 1.716 37.275 1.00 93.25 176 ALA A O 1
ATOM 1394 N N . VAL A 1 177 ? -21.995 1.656 38.590 1.00 92.94 177 VAL A N 1
ATOM 1395 C CA . VAL A 1 177 ? -22.991 1.640 37.507 1.00 92.94 177 VAL A CA 1
ATOM 1396 C C . VAL A 1 177 ? -22.918 2.923 36.680 1.00 92.94 177 VAL A C 1
ATOM 1398 O O . VAL A 1 177 ? -22.903 2.846 35.453 1.00 92.94 177 VAL A O 1
ATOM 1401 N N . ASP A 1 178 ? -22.769 4.085 37.313 1.00 90.62 178 ASP A N 1
ATOM 1402 C CA . ASP A 1 178 ? -22.585 5.364 36.620 1.00 90.62 178 ASP A CA 1
ATOM 1403 C C . ASP A 1 178 ? -21.284 5.413 35.814 1.00 90.62 178 ASP A C 1
ATOM 1405 O O . ASP A 1 178 ? -21.262 5.898 34.677 1.00 90.62 178 ASP A O 1
ATOM 1409 N N . ALA A 1 179 ? -20.189 4.889 36.372 1.00 90.94 179 ALA A N 1
ATOM 1410 C CA . ALA A 1 179 ? -18.928 4.764 35.650 1.00 90.94 179 ALA A CA 1
ATOM 1411 C C . ALA A 1 179 ? -19.084 3.855 34.420 1.00 90.94 179 ALA A C 1
ATOM 1413 O O . ALA A 1 179 ? -18.650 4.222 33.326 1.00 90.94 179 ALA A O 1
ATOM 1414 N N . MET A 1 180 ? -19.765 2.714 34.564 1.00 89.44 180 MET A N 1
ATOM 1415 C CA . MET A 1 180 ? -20.069 1.813 33.450 1.00 89.44 180 MET A CA 1
ATOM 1416 C C . MET A 1 180 ? -20.962 2.479 32.399 1.00 89.44 180 MET A C 1
ATOM 1418 O O . MET A 1 180 ? -20.668 2.382 31.209 1.00 89.44 180 MET A O 1
ATOM 1422 N N . LYS A 1 181 ? -22.014 3.192 32.817 1.00 88.62 181 LYS A N 1
ATOM 1423 C CA . LYS A 1 181 ? -22.942 3.921 31.936 1.00 88.62 181 LYS A CA 1
ATOM 1424 C C . LYS A 1 181 ? -22.178 4.936 31.087 1.00 88.62 181 LYS A C 1
ATOM 1426 O O . LYS A 1 181 ? -22.319 4.946 29.866 1.00 88.62 181 LYS A O 1
ATOM 1431 N N . LYS A 1 182 ? -21.281 5.716 31.702 1.00 88.12 182 LYS A N 1
ATOM 1432 C CA . LYS A 1 182 ? -20.385 6.633 30.978 1.00 88.12 182 LYS A CA 1
ATOM 1433 C C . LYS A 1 182 ? -19.530 5.885 29.960 1.00 88.12 182 LYS A C 1
ATOM 1435 O O . LYS A 1 182 ? -19.520 6.267 28.796 1.00 88.12 182 LYS A O 1
ATOM 1440 N N . GLN A 1 183 ? -18.863 4.803 30.360 1.00 84.12 183 GLN A N 1
ATOM 1441 C CA . GLN A 1 183 ? -18.010 4.028 29.452 1.00 84.12 183 GLN A CA 1
ATOM 1442 C C . GLN A 1 183 ? -18.788 3.437 28.267 1.00 84.12 183 GLN A C 1
ATOM 1444 O O . GLN A 1 183 ? -18.269 3.452 27.156 1.00 84.12 183 GLN A O 1
ATOM 1449 N N . PHE A 1 184 ? -20.028 2.979 28.467 1.00 83.19 184 PHE A N 1
ATOM 1450 C CA . PHE A 1 184 ? -20.873 2.441 27.394 1.00 83.19 184 PHE A CA 1
ATOM 1451 C C . PHE A 1 184 ? -21.258 3.477 26.350 1.00 83.19 184 PHE A C 1
ATOM 1453 O O . PHE A 1 184 ? -21.126 3.206 25.159 1.00 83.19 184 PHE A O 1
ATOM 1460 N N . TYR A 1 185 ? -21.722 4.644 26.799 1.00 81.00 185 TYR A N 1
ATOM 1461 C CA . TYR A 1 185 ? -22.261 5.685 25.922 1.00 81.00 185 TYR A CA 1
ATOM 1462 C C . TYR A 1 185 ? -21.218 6.712 25.469 1.00 81.00 185 TYR A C 1
ATOM 1464 O O . TYR A 1 185 ? -21.552 7.643 24.738 1.00 81.00 185 TYR A O 1
ATOM 1472 N N . THR A 1 186 ? -19.955 6.570 25.881 1.00 78.75 186 THR A N 1
ATOM 1473 C CA . THR A 1 186 ? -18.882 7.397 25.326 1.00 78.75 186 THR A CA 1
ATOM 1474 C C . THR A 1 186 ? -18.597 6.932 23.899 1.00 78.75 186 THR A C 1
ATOM 1476 O O . THR A 1 186 ? -17.985 5.882 23.689 1.00 78.75 186 THR A O 1
ATOM 1479 N N . ASN A 1 187 ? -19.055 7.720 22.925 1.00 61.16 187 ASN A N 1
ATOM 1480 C CA . ASN A 1 187 ? -18.746 7.531 21.513 1.00 61.16 187 ASN A CA 1
ATOM 1481 C C . ASN A 1 187 ? -17.291 7.939 21.260 1.00 61.16 187 ASN A C 1
ATOM 1483 O O . ASN A 1 187 ? -16.983 9.127 21.188 1.00 61.16 187 ASN A O 1
ATOM 1487 N N . TYR A 1 188 ? -16.408 6.956 21.111 1.00 62.50 188 TYR A N 1
ATOM 1488 C CA . TYR A 1 188 ? -15.153 7.152 20.393 1.00 62.50 188 TYR A CA 1
ATOM 1489 C C . TYR A 1 188 ? -15.325 6.618 18.966 1.00 62.50 188 TYR A C 1
ATOM 1491 O O . TYR A 1 188 ? -16.054 5.647 18.743 1.00 62.50 188 TYR A O 1
ATOM 1499 N N . GLU A 1 189 ? -14.666 7.258 18.003 1.00 52.59 189 GLU A N 1
ATOM 1500 C CA . GLU A 1 189 ? -14.515 6.737 16.642 1.00 52.59 189 GLU A CA 1
ATOM 1501 C C . GLU A 1 189 ? -13.961 5.299 16.731 1.00 52.59 189 GLU A C 1
ATOM 1503 O O . GLU A 1 189 ? -12.941 5.071 17.383 1.00 52.59 189 GLU A O 1
ATOM 1508 N N . GLY A 1 190 ? -14.662 4.312 16.163 1.00 57.72 190 GLY A N 1
ATOM 1509 C CA . GLY A 1 190 ? -14.254 2.899 16.219 1.00 57.72 190 GLY A CA 1
ATOM 1510 C C . GLY A 1 190 ? -14.767 2.082 17.416 1.00 57.72 190 GLY A C 1
ATOM 1511 O O . GLY A 1 190 ? -14.300 0.970 17.640 1.00 57.72 190 GLY A O 1
ATOM 1512 N N . VAL A 1 191 ? -15.730 2.562 18.206 1.00 63.66 191 VAL A N 1
ATOM 1513 C CA . VAL A 1 191 ? -16.335 1.734 19.266 1.00 63.66 191 VAL A CA 1
ATOM 1514 C C . VAL A 1 191 ? -17.319 0.720 18.667 1.00 63.66 191 VAL A C 1
ATOM 1516 O O . VAL A 1 191 ? -18.473 1.039 18.392 1.00 63.66 191 VAL A O 1
ATOM 1519 N N . TYR A 1 192 ? -16.888 -0.537 18.545 1.00 61.78 192 TYR A N 1
ATOM 1520 C CA . TYR A 1 192 ? -17.742 -1.679 18.188 1.00 61.78 192 TYR A CA 1
ATOM 1521 C C . TYR A 1 192 ? -18.531 -2.189 19.397 1.00 61.78 192 TYR A C 1
ATOM 1523 O O . TYR A 1 192 ? -18.404 -3.333 19.821 1.00 61.78 192 TYR A O 1
ATOM 1531 N N . ARG A 1 193 ? -19.348 -1.333 20.010 1.00 70.50 193 ARG A N 1
ATOM 1532 C CA . ARG A 1 193 ? -20.315 -1.776 21.023 1.00 70.50 193 ARG A CA 1
ATOM 1533 C C . ARG A 1 193 ? -21.679 -1.781 20.368 1.00 70.50 193 ARG A C 1
ATOM 1535 O O . ARG A 1 193 ? -22.239 -0.727 20.078 1.00 70.50 193 ARG A O 1
ATOM 1542 N N . LYS A 1 194 ? -22.216 -2.973 20.118 1.00 66.81 194 LYS A N 1
ATOM 1543 C CA . LYS A 1 194 ? -23.615 -3.107 19.711 1.00 66.81 194 LYS A CA 1
ATOM 1544 C C . LYS A 1 194 ? -24.471 -2.488 20.817 1.00 66.81 194 LYS A C 1
ATOM 1546 O O . LYS A 1 194 ? -24.256 -2.763 21.997 1.00 66.81 194 LYS A O 1
ATOM 1551 N N . ASN A 1 195 ? -25.405 -1.620 20.433 1.00 71.00 195 ASN A N 1
ATOM 1552 C CA . ASN A 1 195 ? -26.420 -1.082 21.333 1.00 71.00 195 ASN A CA 1
ATOM 1553 C C . ASN A 1 195 ? -27.314 -2.238 21.800 1.00 71.00 195 ASN A C 1
ATOM 1555 O O . ASN A 1 195 ? -28.352 -2.496 21.201 1.00 71.00 195 ASN A O 1
ATOM 1559 N N . ASP A 1 196 ? -26.875 -2.956 22.830 1.00 82.06 1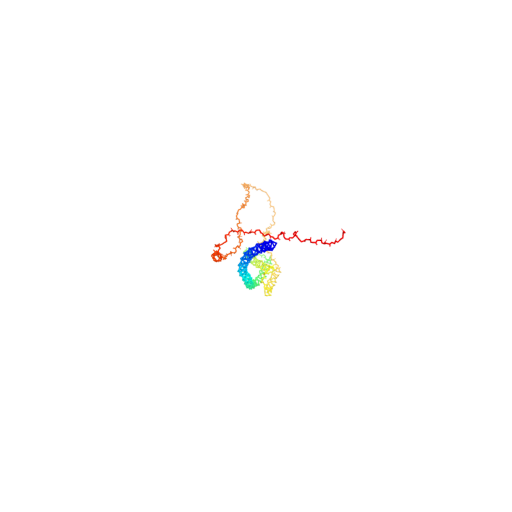96 ASP A N 1
ATOM 1560 C CA . ASP A 1 196 ? -27.559 -4.138 23.336 1.00 82.06 196 ASP A CA 1
ATOM 1561 C C . ASP A 1 196 ? -28.713 -3.713 24.252 1.00 82.06 196 ASP A C 1
ATOM 1563 O O . ASP A 1 196 ? -28.521 -3.051 25.280 1.00 82.06 196 ASP A O 1
ATOM 1567 N N . ASP A 1 197 ? -29.929 -4.087 23.867 1.00 87.12 197 ASP A N 1
ATOM 1568 C CA . ASP A 1 197 ? -31.139 -3.745 24.608 1.00 87.12 197 ASP A CA 1
ATOM 1569 C C . ASP A 1 197 ? -31.172 -4.390 26.002 1.00 87.12 197 ASP A C 1
ATOM 1571 O O . ASP A 1 197 ? -31.738 -3.803 26.923 1.00 87.12 197 ASP A O 1
ATOM 1575 N N . ARG A 1 198 ? -30.472 -5.515 26.213 1.00 89.56 198 ARG A N 1
ATOM 1576 C CA . ARG A 1 198 ? -30.327 -6.152 27.534 1.00 89.56 198 ARG A CA 1
ATOM 1577 C C . ARG A 1 198 ? -29.551 -5.257 28.490 1.00 89.56 198 ARG A C 1
ATOM 1579 O O . ARG A 1 198 ? -29.907 -5.139 29.659 1.00 89.56 198 ARG A O 1
ATOM 1586 N N . VAL A 1 199 ? -28.481 -4.622 28.004 1.00 90.19 199 VAL A N 1
ATOM 1587 C CA . VAL A 1 199 ? -27.669 -3.698 28.810 1.00 90.19 199 VAL A CA 1
ATOM 1588 C C . VAL A 1 199 ? -28.492 -2.463 29.175 1.00 90.19 199 VAL A C 1
ATOM 1590 O O . VAL A 1 199 ? -28.478 -2.042 30.331 1.00 90.19 199 VAL A O 1
ATOM 1593 N N . LYS A 1 200 ? -29.256 -1.916 28.221 1.00 89.69 200 LYS A N 1
ATOM 1594 C CA . LYS A 1 200 ? -30.164 -0.785 28.474 1.00 89.69 200 LYS A CA 1
ATOM 1595 C C . LYS A 1 200 ? -31.227 -1.133 29.514 1.00 89.69 200 LYS A C 1
ATOM 1597 O O . LYS A 1 200 ? -31.403 -0.378 30.464 1.00 89.69 200 LYS A O 1
ATOM 1602 N N . GLU A 1 201 ? -31.886 -2.282 29.368 1.00 92.44 201 GLU A N 1
ATOM 1603 C CA . GLU A 1 201 ? -32.901 -2.753 30.313 1.00 92.44 201 GLU A CA 1
ATOM 1604 C C . GLU A 1 201 ? -32.319 -2.923 31.723 1.00 92.44 201 GLU A C 1
ATOM 1606 O O . GLU A 1 201 ? -32.933 -2.506 32.705 1.00 92.44 201 GLU A O 1
ATOM 1611 N N . LEU A 1 202 ? -31.110 -3.485 31.836 1.00 92.62 202 LEU A N 1
ATOM 1612 C CA . LEU A 1 202 ? -30.425 -3.645 33.118 1.00 92.62 202 LEU A CA 1
ATOM 1613 C C . LEU A 1 202 ? -30.061 -2.305 33.759 1.00 92.62 202 LEU A C 1
ATOM 1615 O O . LEU A 1 202 ? -30.293 -2.141 34.957 1.00 92.62 202 LEU A O 1
ATOM 1619 N N . PHE A 1 203 ? -29.554 -1.339 32.987 1.00 92.25 203 PHE A N 1
ATOM 1620 C CA . PHE A 1 203 ? -29.326 0.017 33.492 1.00 92.25 203 PHE A CA 1
ATOM 1621 C C . PHE A 1 203 ? -30.625 0.640 34.012 1.00 92.25 203 PHE A C 1
ATOM 1623 O O . PHE A 1 203 ? -30.647 1.123 35.141 1.00 92.25 203 PHE A O 1
ATOM 1630 N N . SER A 1 204 ? -31.721 0.558 33.251 1.00 91.38 204 SER A N 1
ATOM 1631 C CA . SER A 1 204 ? -33.028 1.069 33.684 1.00 91.38 204 SER A CA 1
ATOM 1632 C C . SER A 1 204 ? -33.562 0.357 34.932 1.00 91.38 204 SER A C 1
ATOM 1634 O O . SER A 1 204 ? -34.154 0.991 35.802 1.00 91.38 204 SER A O 1
ATOM 1636 N N . ALA A 1 205 ? -33.348 -0.956 35.057 1.00 92.38 205 ALA A N 1
ATOM 1637 C CA . ALA A 1 205 ? -33.770 -1.719 36.229 1.00 92.38 205 ALA A CA 1
ATOM 1638 C C . ALA A 1 205 ? -33.001 -1.316 37.497 1.00 92.38 205 ALA A C 1
ATOM 1640 O O . ALA A 1 205 ? -33.599 -1.231 38.570 1.00 92.38 205 ALA A O 1
ATOM 1641 N N . VAL A 1 206 ? -31.691 -1.072 37.382 1.00 90.25 206 VAL A N 1
ATOM 1642 C CA . VAL A 1 206 ? -30.861 -0.598 38.498 1.00 90.25 206 VAL A CA 1
ATOM 1643 C C . VAL A 1 206 ? -31.221 0.840 38.877 1.00 90.25 206 VAL A C 1
ATOM 1645 O O . VAL A 1 206 ? -31.400 1.117 40.059 1.00 90.25 206 VAL A O 1
ATOM 1648 N N . GLU A 1 207 ? -31.428 1.719 37.895 1.00 90.12 207 GLU A N 1
ATOM 1649 C CA . GLU A 1 207 ? -31.843 3.117 38.098 1.00 90.12 207 GLU A CA 1
ATOM 1650 C C . GLU A 1 207 ? -33.203 3.203 38.814 1.00 90.12 207 GLU A C 1
ATOM 1652 O O . GLU A 1 207 ? -33.351 3.942 39.782 1.00 90.12 207 GLU A O 1
ATOM 1657 N N . LYS A 1 208 ? -34.166 2.342 38.455 1.00 92.44 208 LYS A N 1
ATOM 1658 C CA . LYS A 1 208 ? -35.452 2.236 39.166 1.00 92.44 208 LYS A CA 1
ATOM 1659 C C . LYS A 1 208 ? -35.293 1.851 40.645 1.00 92.44 208 LYS A C 1
ATOM 1661 O O . LYS A 1 208 ? -36.007 2.371 41.499 1.00 92.44 208 LYS A O 1
ATOM 1666 N N . MET A 1 209 ? -34.389 0.923 40.963 1.00 88.31 209 MET A N 1
ATOM 1667 C CA . MET A 1 209 ? -34.118 0.553 42.360 1.00 88.31 209 MET A CA 1
ATOM 1668 C C . MET A 1 209 ? -33.392 1.668 43.114 1.00 88.31 209 MET A C 1
ATOM 1670 O O . MET A 1 209 ? -33.621 1.850 44.307 1.00 88.31 209 MET A O 1
ATOM 1674 N N . GLU A 1 210 ? -32.543 2.433 42.433 1.00 86.81 210 GLU A N 1
ATOM 1675 C CA . GLU A 1 210 ? -31.908 3.618 43.002 1.00 86.81 210 GLU A CA 1
ATOM 1676 C C . GLU A 1 210 ? -32.935 4.713 43.325 1.00 86.81 210 GLU A C 1
ATOM 1678 O O . GLU A 1 210 ? -32.879 5.309 44.399 1.00 86.81 210 GLU A O 1
ATOM 1683 N N . GLU A 1 211 ? -33.912 4.951 42.447 1.00 88.06 211 GLU A N 1
ATOM 1684 C CA . GLU A 1 211 ? -35.046 5.841 42.729 1.00 88.06 211 GLU A CA 1
ATOM 1685 C C . GLU A 1 211 ? -35.861 5.358 43.935 1.00 88.06 211 GLU A C 1
ATOM 1687 O O . GLU A 1 211 ? -36.223 6.156 44.801 1.00 88.06 211 GLU A O 1
ATOM 1692 N N . GLU A 1 212 ? -36.103 4.048 44.039 1.00 89.06 212 GLU A N 1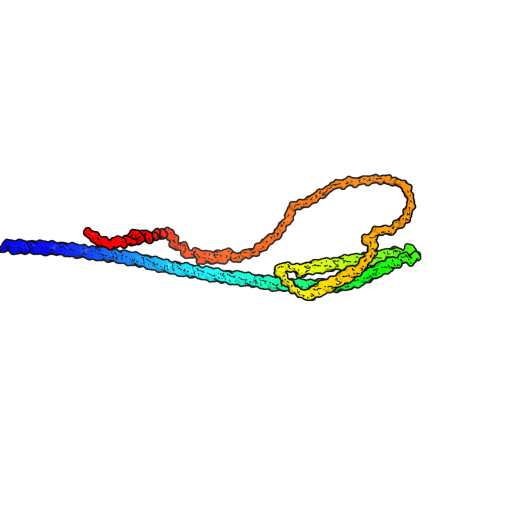
ATOM 1693 C CA . GLU A 1 212 ? -36.773 3.451 45.197 1.00 89.06 212 GLU A CA 1
ATOM 1694 C C . GLU A 1 212 ? -35.978 3.680 46.488 1.00 89.06 212 GLU A C 1
ATOM 1696 O O . GLU A 1 212 ? -36.568 4.037 47.506 1.00 89.06 212 GLU A O 1
ATOM 1701 N N . ILE A 1 213 ? -34.650 3.540 46.442 1.00 85.19 213 ILE A N 1
ATOM 1702 C CA . ILE A 1 213 ? -33.762 3.845 47.568 1.00 85.19 213 ILE A CA 1
ATOM 1703 C C . ILE A 1 213 ? -33.825 5.332 47.936 1.00 85.19 213 ILE A C 1
ATOM 1705 O O . ILE A 1 213 ? -33.965 5.652 49.112 1.00 85.19 213 ILE A O 1
ATOM 1709 N N . LYS A 1 214 ? -33.775 6.241 46.956 1.00 84.62 214 LYS A N 1
ATOM 1710 C CA . LYS A 1 214 ? -33.884 7.694 47.185 1.00 84.62 214 LYS A CA 1
ATOM 1711 C C . LYS A 1 214 ? -35.242 8.098 47.762 1.00 84.62 214 LYS A C 1
ATOM 1713 O O . LYS A 1 214 ? -35.328 9.089 48.481 1.00 84.62 214 LYS A O 1
ATOM 1718 N N . SER A 1 215 ? -36.299 7.343 47.456 1.00 85.44 215 SER A N 1
ATOM 1719 C CA . SER A 1 215 ? -37.632 7.544 48.029 1.00 85.44 215 SER A CA 1
ATOM 1720 C C . SER A 1 215 ? -37.736 7.089 49.488 1.00 85.44 215 SER A C 1
ATOM 1722 O O . SER A 1 215 ? -38.676 7.501 50.172 1.00 85.44 215 SER A O 1
ATOM 1724 N N . ILE A 1 216 ? -36.829 6.235 49.975 1.00 79.81 216 ILE A N 1
ATOM 1725 C CA . ILE A 1 216 ? -36.764 5.885 51.395 1.00 79.81 216 ILE A CA 1
ATOM 1726 C C . ILE A 1 216 ? -36.210 7.105 52.132 1.00 79.81 216 ILE A C 1
ATOM 1728 O O . ILE A 1 216 ? -35.073 7.518 51.918 1.00 79.81 216 ILE A O 1
ATOM 1732 N N . GLN A 1 217 ? -37.025 7.700 53.002 1.00 73.44 217 GLN A N 1
ATOM 1733 C CA . GLN A 1 217 ? -36.603 8.841 53.806 1.00 73.44 217 GLN A CA 1
ATOM 1734 C C . GLN A 1 217 ? -35.447 8.429 54.729 1.00 73.44 217 GLN A C 1
ATOM 1736 O O . GLN A 1 217 ? -35.575 7.470 55.491 1.00 73.44 217 GLN A O 1
ATOM 1741 N N . ARG A 1 218 ? -34.321 9.154 54.661 1.00 78.44 218 ARG A N 1
ATOM 1742 C CA . ARG A 1 218 ? -33.144 8.904 55.507 1.00 78.44 218 ARG A CA 1
ATOM 1743 C C . ARG A 1 218 ? -33.518 9.099 56.989 1.00 78.44 218 ARG A C 1
ATOM 1745 O O . ARG A 1 218 ? -33.972 10.194 57.336 1.00 78.44 218 ARG A O 1
ATOM 1752 N N . PRO A 1 219 ? -33.349 8.084 57.857 1.00 73.19 219 PRO A N 1
ATOM 1753 C CA . PRO A 1 219 ? -33.589 8.215 59.293 1.00 73.19 219 PRO A CA 1
ATOM 1754 C C . PRO A 1 219 ? -32.613 9.199 59.948 1.00 73.19 219 PRO A C 1
ATOM 1756 O O . PRO A 1 219 ? -31.506 9.413 59.453 1.00 73.19 219 PRO A O 1
ATOM 1759 N N . VAL A 1 220 ? -32.998 9.776 61.089 1.00 73.50 220 VAL A N 1
ATOM 1760 C CA . VAL A 1 220 ? -32.086 10.596 61.903 1.00 73.50 220 VAL A CA 1
ATOM 1761 C C . VAL A 1 220 ? -31.152 9.662 62.675 1.00 73.50 220 VAL A C 1
ATOM 1763 O O . VAL A 1 220 ? -31.582 9.002 63.620 1.00 73.50 220 VAL A O 1
ATOM 1766 N N . LEU A 1 221 ? -29.886 9.599 62.258 1.00 71.56 221 LEU A N 1
ATOM 1767 C CA . LEU A 1 221 ? -28.852 8.778 62.892 1.00 71.56 221 LEU A CA 1
ATOM 1768 C C . LEU A 1 221 ? -28.168 9.568 64.015 1.00 71.56 221 LEU A C 1
ATOM 1770 O O . LEU A 1 221 ? -27.594 10.635 63.776 1.00 71.56 221 LEU A O 1
ATOM 1774 N N . GLU A 1 222 ? -28.201 9.042 65.236 1.00 65.38 222 GLU A N 1
ATOM 1775 C CA . GLU A 1 222 ? -27.516 9.632 66.392 1.00 65.38 222 GLU A CA 1
ATOM 1776 C C . GLU A 1 222 ? -25.992 9.439 66.305 1.00 65.38 222 GLU A C 1
ATOM 1778 O O . GLU A 1 222 ? -25.241 10.268 66.822 1.00 65.38 222 GLU A O 1
ATOM 1783 N N . VAL A 1 223 ? -25.509 8.404 65.597 1.00 67.19 223 VAL A N 1
ATOM 1784 C CA . VAL A 1 223 ? -24.062 8.180 65.394 1.00 67.19 223 VAL A CA 1
ATOM 1785 C C . VAL A 1 223 ? -23.411 9.246 64.492 1.00 67.19 223 VAL A C 1
ATOM 1787 O O . VAL A 1 223 ? -22.224 9.527 64.649 1.00 67.19 223 VAL A O 1
ATOM 1790 N N . GLU A 1 224 ? -24.157 9.864 63.565 1.00 57.00 224 GLU A N 1
ATOM 1791 C CA . GLU A 1 224 ? -23.637 10.874 62.618 1.00 57.00 224 GLU A CA 1
ATOM 1792 C C . GLU A 1 224 ? -23.744 12.313 63.167 1.00 57.00 224 GLU A C 1
ATOM 1794 O O . GLU A 1 224 ? -22.897 13.154 62.866 1.00 57.00 224 GLU A O 1
ATOM 1799 N N . ASN A 1 225 ? -24.732 12.584 64.033 1.00 50.47 225 ASN A N 1
ATOM 1800 C CA . ASN A 1 225 ? -24.908 13.857 64.742 1.00 50.47 225 ASN A CA 1
ATOM 1801 C C . ASN A 1 225 ? -24.807 13.668 66.266 1.00 50.47 225 ASN A C 1
ATOM 1803 O O . ASN A 1 225 ? -25.827 13.683 66.962 1.00 50.47 225 ASN A O 1
ATOM 1807 N N . PRO A 1 226 ? -23.597 13.564 66.840 1.00 52.88 226 PRO A N 1
ATOM 1808 C CA . PRO A 1 226 ? -23.445 13.517 68.283 1.00 52.88 226 PRO A CA 1
ATOM 1809 C C . PRO A 1 226 ? -23.570 14.940 68.843 1.00 52.88 226 PRO A C 1
ATOM 1811 O O . PRO A 1 226 ? -22.561 15.582 69.119 1.00 52.88 226 PRO A O 1
ATOM 1814 N N . THR A 1 227 ? -24.779 15.497 68.984 1.00 41.88 227 THR A N 1
ATOM 1815 C CA . THR A 1 227 ? -24.918 16.792 69.676 1.00 41.88 227 THR A CA 1
ATOM 1816 C C . THR A 1 227 ? -26.132 16.882 70.602 1.00 41.88 227 THR A C 1
ATOM 1818 O O . THR A 1 227 ? -27.276 16.818 70.173 1.00 41.88 227 THR A O 1
ATOM 1821 N N . GLN A 1 228 ? -25.816 17.161 71.876 1.00 39.44 228 GLN A N 1
ATOM 1822 C CA . GLN A 1 228 ? -26.633 17.891 72.857 1.00 39.44 228 GLN A CA 1
ATOM 1823 C C . GLN A 1 228 ? -27.904 17.215 73.401 1.00 39.44 228 GLN A C 1
ATOM 1825 O O . GLN A 1 228 ? -29.001 17.757 73.330 1.00 39.44 228 GLN A O 1
ATOM 1830 N N . GLN A 1 229 ? -27.729 16.122 74.143 1.00 35.19 229 GLN A N 1
ATOM 1831 C CA . GLN A 1 229 ? -28.596 15.825 75.290 1.00 35.19 229 GLN A CA 1
ATOM 1832 C C . GLN A 1 229 ? -27.780 15.902 76.586 1.00 35.19 229 GLN A C 1
ATOM 1834 O O . GLN A 1 229 ? -27.359 14.903 77.158 1.00 35.19 229 GLN A O 1
ATOM 1839 N N . SER A 1 230 ? -27.540 17.118 77.070 1.00 32.38 230 SER A N 1
ATOM 1840 C CA . SER A 1 230 ? -27.244 17.332 78.486 1.00 32.38 230 SER A CA 1
ATOM 1841 C C . SER A 1 230 ? -27.874 18.646 78.926 1.00 32.38 230 SER A C 1
ATOM 1843 O O . SER A 1 230 ? -27.531 19.721 78.440 1.00 32.38 230 SER A O 1
ATOM 1845 N N . HIS A 1 231 ? -28.847 18.490 79.812 1.00 33.00 231 HIS A N 1
ATOM 1846 C CA . HIS A 1 231 ? -29.736 19.483 80.385 1.00 33.00 231 HIS A CA 1
ATOM 1847 C C . HIS A 1 231 ? -29.075 20.802 80.805 1.00 33.00 231 HIS A C 1
ATOM 1849 O O . HIS A 1 231 ? -28.019 20.830 81.433 1.00 33.00 231 HIS A O 1
ATOM 1855 N N . SER A 1 232 ? -29.793 21.897 80.557 1.00 30.31 232 SER A N 1
ATOM 1856 C CA . SER A 1 232 ? -29.626 23.161 81.266 1.00 30.31 232 SER A CA 1
ATOM 1857 C C . SER A 1 232 ? -29.893 22.974 82.765 1.00 30.31 232 SER A C 1
ATOM 1859 O O . SER A 1 232 ? -31.030 22.726 83.158 1.00 30.31 232 SER A O 1
ATOM 1861 N N . GLN A 1 233 ? -28.874 23.171 83.602 1.00 31.38 233 GLN A N 1
ATOM 1862 C CA . GLN A 1 233 ? -29.024 23.688 84.965 1.00 31.38 233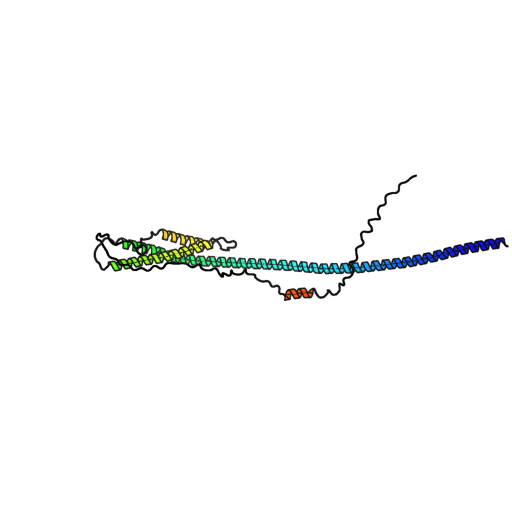 GLN A CA 1
ATOM 1863 C C . GLN A 1 233 ? -27.919 24.720 85.236 1.00 31.38 233 GLN A C 1
ATOM 1865 O O . GLN A 1 233 ? -26.808 24.630 84.725 1.00 31.38 233 GLN A O 1
ATOM 1870 N N . SER A 1 234 ? -28.317 25.761 85.958 1.00 29.28 234 SER A N 1
ATOM 1871 C CA . SER A 1 234 ? -27.713 27.088 86.087 1.00 29.28 234 SER A CA 1
ATOM 1872 C C . SER A 1 234 ? -26.931 27.245 87.406 1.00 29.28 234 SER A C 1
ATOM 1874 O O . SER A 1 234 ? -27.316 26.627 88.395 1.00 29.28 234 SER A O 1
ATOM 1876 N N . SER A 1 235 ? -25.940 28.163 87.398 1.00 29.97 235 SER A N 1
ATOM 1877 C CA . SER A 1 235 ? -25.206 28.787 88.533 1.00 29.97 235 SER A CA 1
ATOM 1878 C C . SER A 1 235 ? -24.160 27.891 89.234 1.00 29.97 235 SER A C 1
ATOM 1880 O O . SER A 1 235 ? -24.442 26.735 89.500 1.00 29.97 235 SER A O 1
ATOM 1882 N N . ASP A 1 236 ? -22.925 28.282 89.578 1.00 27.17 236 ASP A N 1
ATOM 1883 C CA . ASP A 1 236 ? -22.302 29.574 89.918 1.00 27.17 236 ASP A CA 1
ATOM 1884 C C . ASP A 1 236 ? -20.759 29.499 89.667 1.00 27.17 236 ASP A C 1
ATOM 1886 O O . ASP A 1 236 ? -20.197 28.410 89.560 1.00 27.17 236 ASP A O 1
ATOM 1890 N N . SER A 1 237 ? -20.068 30.636 89.550 1.00 27.77 237 SER A N 1
ATOM 1891 C CA . SER A 1 237 ? -18.617 30.807 89.235 1.00 27.77 237 SER A CA 1
ATOM 1892 C C . SER A 1 237 ? -17.768 31.027 90.525 1.00 27.77 237 SER A C 1
ATOM 1894 O O . SER A 1 237 ? -18.403 31.143 91.571 1.00 27.77 237 SER A O 1
ATOM 1896 N N . PRO A 1 238 ? -16.410 31.239 90.574 1.00 48.25 238 PRO A N 1
ATOM 1897 C CA . PRO A 1 238 ? -15.298 31.094 89.593 1.00 48.25 238 PRO A CA 1
ATOM 1898 C C . PRO A 1 238 ? -13.972 30.423 90.106 1.00 48.25 238 PRO A C 1
ATOM 1900 O O . PRO A 1 238 ? -13.728 30.337 91.306 1.00 48.25 238 PRO A O 1
ATOM 1903 N N . ARG A 1 239 ? -13.022 30.236 89.151 1.00 29.94 239 ARG A N 1
ATOM 1904 C CA . ARG A 1 239 ? -11.521 30.189 89.249 1.00 29.94 239 ARG A CA 1
ATOM 1905 C C . ARG A 1 239 ? -10.898 28.875 89.783 1.00 29.94 239 ARG A C 1
ATOM 1907 O O . ARG A 1 239 ? -11.454 28.250 90.666 1.00 29.94 239 ARG A O 1
ATOM 1914 N N . VAL A 1 240 ? -9.748 28.367 89.310 1.00 29.78 240 VAL A N 1
ATOM 1915 C CA . VAL A 1 240 ? -8.430 28.972 88.996 1.00 29.78 240 VAL A CA 1
ATOM 1916 C C . VAL A 1 240 ? -7.648 28.041 88.028 1.00 29.78 240 VAL A C 1
ATOM 1918 O O . VAL A 1 240 ? -7.661 26.828 88.224 1.00 29.78 240 VAL A O 1
ATOM 1921 N N . ASP A 1 241 ? -6.944 28.600 87.032 1.00 31.92 241 ASP A N 1
ATOM 1922 C CA . ASP A 1 241 ? -5.956 27.915 86.164 1.00 31.92 241 ASP A CA 1
ATOM 1923 C C . ASP A 1 241 ? -4.679 27.482 86.928 1.00 31.92 241 ASP A C 1
ATOM 1925 O O . ASP A 1 241 ? -4.353 28.059 87.966 1.00 31.92 241 ASP A O 1
ATOM 1929 N N . PRO A 1 242 ? -3.839 26.586 86.370 1.00 40.59 242 PRO A N 1
ATOM 1930 C CA . PRO A 1 242 ? -2.685 27.152 85.669 1.00 40.59 242 PRO A CA 1
ATOM 1931 C C . PRO A 1 242 ? -2.287 26.450 84.360 1.00 40.59 242 PRO A C 1
ATOM 1933 O O . PRO A 1 242 ? -2.273 25.232 84.212 1.00 40.59 242 PRO A O 1
ATOM 1936 N N . SER A 1 243 ? -1.862 27.319 83.446 1.00 30.45 243 SER A N 1
ATOM 1937 C CA . SER A 1 243 ? -1.120 27.120 82.199 1.00 30.45 243 SER A CA 1
ATOM 1938 C C . SER A 1 243 ? 0.083 26.164 82.291 1.00 30.45 243 SER A C 1
ATOM 1940 O O . SER A 1 243 ? 0.870 26.259 83.231 1.00 30.45 243 SER A O 1
ATOM 1942 N N . SER A 1 244 ? 0.381 25.446 81.199 1.00 29.48 244 SER A N 1
ATOM 1943 C CA . SER A 1 244 ? 1.711 25.575 80.576 1.00 29.48 244 SER A CA 1
ATOM 1944 C C . SER A 1 244 ? 1.733 25.259 79.074 1.00 29.48 244 SER A C 1
ATOM 1946 O O . SER A 1 244 ? 1.125 24.324 78.567 1.00 29.48 244 SER A O 1
ATOM 1948 N N . SER A 1 245 ? 2.447 26.155 78.402 1.00 28.92 245 SER A N 1
ATOM 1949 C CA . SER A 1 245 ? 2.774 26.324 76.990 1.00 28.92 245 SER A CA 1
ATOM 1950 C C . SER A 1 245 ? 3.571 25.178 76.353 1.00 28.92 245 SER A C 1
ATOM 1952 O O . SER A 1 245 ? 4.521 24.693 76.957 1.00 28.92 245 SER A O 1
ATOM 1954 N N . SER A 1 246 ? 3.346 24.925 75.058 1.00 30.23 246 SER A N 1
ATOM 1955 C CA . SER A 1 246 ? 4.452 24.925 74.084 1.00 30.23 246 SER A CA 1
ATOM 1956 C C . SER A 1 246 ? 3.944 25.152 72.656 1.00 30.23 246 SER A C 1
ATOM 1958 O O . SER A 1 246 ? 3.198 24.347 72.105 1.00 30.23 246 SER A O 1
ATOM 1960 N N . LYS A 1 247 ? 4.346 26.284 72.068 1.00 32.03 247 LYS A N 1
ATOM 1961 C CA . LYS A 1 247 ? 4.241 26.583 70.637 1.00 32.03 247 LYS A CA 1
ATOM 1962 C C . LYS A 1 247 ? 5.477 26.028 69.937 1.00 32.03 247 LYS A C 1
ATOM 1964 O O . LYS A 1 247 ? 6.586 26.342 70.358 1.00 32.03 247 LYS A O 1
ATOM 1969 N N . GLN A 1 248 ? 5.297 25.383 68.789 1.00 28.31 248 GLN A N 1
ATOM 1970 C CA . GLN A 1 248 ? 6.296 25.477 67.729 1.00 28.31 248 GLN A CA 1
ATOM 1971 C C . GLN A 1 248 ? 5.614 25.482 66.360 1.00 28.31 248 GLN A C 1
ATOM 1973 O O . GLN A 1 248 ? 4.931 24.542 65.966 1.00 28.31 248 GLN A O 1
ATOM 1978 N N . THR A 1 249 ? 5.765 26.619 65.690 1.00 24.28 249 THR A N 1
ATOM 1979 C CA . THR A 1 249 ? 5.364 26.893 64.313 1.00 24.28 249 THR A CA 1
ATOM 1980 C C . THR A 1 249 ? 6.454 26.405 63.356 1.00 24.28 249 THR A C 1
ATOM 1982 O O . THR A 1 249 ? 7.624 26.376 63.734 1.00 24.28 249 THR A O 1
ATOM 1985 N N . PHE A 1 250 ? 6.028 26.171 62.114 1.00 26.03 250 PHE A N 1
ATOM 1986 C CA . PHE A 1 250 ? 6.714 26.402 60.835 1.00 26.03 250 PHE A CA 1
ATOM 1987 C C . PHE A 1 250 ? 6.965 25.182 59.929 1.00 26.03 250 PHE A C 1
ATOM 1989 O O . PHE A 1 250 ? 7.839 24.356 60.150 1.00 26.03 250 PHE A O 1
ATOM 1996 N N . GLU A 1 251 ? 6.194 25.232 58.837 1.00 27.59 251 GLU A N 1
ATOM 1997 C CA . GLU A 1 251 ? 6.629 25.227 57.434 1.00 27.59 251 GLU A CA 1
ATOM 1998 C C . GLU A 1 251 ? 6.594 23.934 56.612 1.00 27.59 251 GLU A C 1
ATOM 2000 O O . GLU A 1 251 ? 7.152 22.889 56.936 1.00 27.59 251 GLU A O 1
ATOM 2005 N N . ALA A 1 252 ? 5.914 24.088 55.474 1.00 36.53 252 ALA A N 1
ATOM 2006 C CA . ALA A 1 252 ? 5.859 23.178 54.349 1.00 36.53 252 ALA A CA 1
ATOM 2007 C C . ALA A 1 252 ? 7.207 23.115 53.619 1.00 36.53 252 ALA A C 1
ATOM 2009 O O . ALA A 1 252 ? 7.900 24.126 53.515 1.00 36.53 252 ALA A O 1
ATOM 2010 N N . PRO A 1 253 ? 7.514 21.976 52.981 1.00 31.67 253 PRO A N 1
ATOM 2011 C CA . PRO A 1 253 ? 8.404 21.992 51.828 1.00 31.67 253 PRO A CA 1
ATOM 2012 C C . PRO A 1 253 ? 7.740 21.388 50.590 1.00 31.67 253 PRO A C 1
ATOM 2014 O O . PRO A 1 253 ? 7.253 20.254 50.591 1.00 31.67 253 PRO A O 1
ATOM 2017 N N . GLY A 1 254 ? 7.790 22.166 49.508 1.00 28.80 254 GLY A N 1
ATOM 2018 C CA . GLY A 1 254 ? 7.469 21.736 48.157 1.00 28.80 254 GLY A CA 1
ATOM 2019 C C . GLY A 1 254 ? 8.285 20.516 47.731 1.00 28.80 254 GLY A C 1
ATOM 2020 O O . GLY A 1 254 ? 9.477 20.384 48.028 1.00 28.80 254 GLY A O 1
ATOM 2021 N N . LYS A 1 255 ? 7.622 19.613 47.008 1.00 32.22 255 LYS A N 1
ATOM 2022 C CA . LYS A 1 255 ? 8.279 18.503 46.328 1.00 32.22 255 LYS A CA 1
ATOM 2023 C C . LYS A 1 255 ? 8.831 18.974 44.989 1.00 32.22 255 LYS A C 1
ATOM 2025 O O . LYS A 1 255 ? 8.124 19.547 44.169 1.00 32.22 255 LYS A O 1
ATOM 2030 N N . LYS A 1 256 ? 10.118 18.681 44.831 1.00 31.56 256 LYS A N 1
ATOM 2031 C CA . LYS A 1 256 ? 10.934 18.796 43.629 1.00 31.56 256 LYS A CA 1
ATOM 2032 C C . LYS A 1 256 ? 10.319 18.009 42.471 1.00 31.56 256 LYS A C 1
ATOM 2034 O O . LYS A 1 256 ? 9.965 16.842 42.635 1.00 31.56 256 LYS A O 1
ATOM 2039 N N . GLU A 1 257 ? 10.282 18.646 41.309 1.00 35.41 257 GLU A N 1
ATOM 2040 C CA . GLU A 1 257 ? 10.219 17.991 40.008 1.00 35.41 257 GLU A CA 1
ATOM 2041 C C . GLU A 1 257 ? 11.515 17.206 39.770 1.00 35.41 257 GLU A C 1
ATOM 2043 O O . GLU A 1 257 ? 12.609 17.761 39.867 1.00 35.41 257 GLU A O 1
ATOM 2048 N N . ALA A 1 258 ? 11.385 15.915 39.471 1.00 29.89 258 ALA A N 1
ATOM 2049 C CA . ALA A 1 258 ? 12.295 15.168 38.610 1.00 29.89 258 ALA A CA 1
ATOM 2050 C C . ALA A 1 258 ? 11.675 13.803 38.278 1.00 29.89 258 ALA A C 1
ATOM 2052 O O . ALA A 1 258 ? 11.273 13.060 39.171 1.00 29.89 258 ALA A O 1
ATOM 2053 N N . ASN A 1 259 ? 11.710 13.474 36.987 1.00 29.02 259 ASN A N 1
ATOM 2054 C CA . ASN A 1 259 ? 11.589 12.140 36.393 1.00 29.02 259 ASN A CA 1
ATOM 2055 C C . ASN A 1 259 ? 10.194 11.502 36.336 1.00 29.02 259 ASN A C 1
ATOM 2057 O O . ASN A 1 259 ? 9.859 10.593 37.090 1.00 29.02 259 ASN A O 1
ATOM 2061 N N . GLY A 1 260 ? 9.443 11.894 35.305 1.00 26.48 260 GLY A N 1
ATOM 2062 C CA . GLY A 1 260 ? 8.410 11.073 34.680 1.00 26.48 260 GLY A CA 1
ATOM 2063 C C . GLY A 1 260 ? 8.767 10.853 33.215 1.00 26.48 260 GLY A C 1
ATOM 2064 O O . GLY A 1 260 ? 8.429 11.668 32.363 1.00 26.48 260 GLY A O 1
ATOM 2065 N N . SER A 1 261 ? 9.493 9.771 32.941 1.00 31.23 261 SER A N 1
ATOM 2066 C CA . SER A 1 261 ? 9.695 9.252 31.591 1.00 31.23 261 SER A CA 1
ATOM 2067 C C . SER A 1 261 ? 8.329 8.917 30.992 1.00 31.23 261 SER A C 1
ATOM 2069 O O . SER A 1 261 ? 7.657 8.003 31.468 1.00 31.23 261 SER A O 1
ATOM 2071 N N . GLY A 1 262 ? 7.912 9.652 29.963 1.00 31.73 262 GLY A N 1
ATOM 2072 C CA . GLY A 1 262 ? 6.770 9.257 29.141 1.00 31.73 262 GLY A CA 1
ATOM 2073 C C . GLY A 1 262 ? 7.066 7.939 28.407 1.00 31.73 262 GLY A C 1
ATOM 2074 O O . GLY A 1 262 ? 8.234 7.653 28.120 1.00 31.73 262 GLY A O 1
ATOM 2075 N N . PRO A 1 263 ? 6.047 7.108 28.125 1.00 38.22 263 PRO A N 1
ATOM 2076 C CA . PRO A 1 263 ? 6.234 5.886 27.354 1.00 38.22 263 PRO A CA 1
ATOM 2077 C C . PRO A 1 263 ? 6.585 6.239 25.897 1.00 38.22 263 PRO A C 1
ATOM 2079 O O . PRO A 1 263 ? 6.077 7.233 25.368 1.00 38.22 263 PRO A O 1
ATOM 2082 N N . PRO A 1 264 ? 7.459 5.467 25.230 1.00 38.34 264 PRO A N 1
ATOM 2083 C CA . PRO A 1 264 ? 7.910 5.798 23.887 1.00 38.34 264 PRO A CA 1
ATOM 2084 C C . PRO A 1 264 ? 6.797 5.534 22.861 1.00 38.34 264 PRO A C 1
ATOM 2086 O O . PRO A 1 264 ? 5.981 4.627 23.054 1.00 38.34 264 PRO A O 1
ATOM 2089 N N . PRO A 1 265 ? 6.777 6.259 21.728 1.00 33.69 265 PRO A N 1
ATOM 2090 C CA . PRO A 1 265 ? 5.963 5.861 20.593 1.0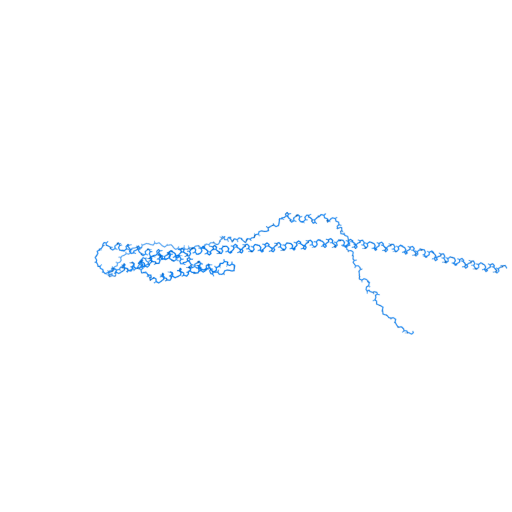0 33.69 265 PRO A CA 1
ATOM 2091 C C . PRO A 1 265 ? 6.468 4.512 20.073 1.00 33.69 265 PRO A C 1
ATOM 2093 O O . PRO A 1 265 ? 7.667 4.316 19.851 1.00 33.69 265 PRO A O 1
ATOM 2096 N N . VAL A 1 266 ? 5.536 3.581 19.876 1.00 34.38 266 VAL A N 1
ATOM 2097 C CA . VAL A 1 266 ? 5.772 2.282 19.245 1.00 34.38 266 VAL A CA 1
ATOM 2098 C C . VAL A 1 266 ? 6.210 2.525 17.800 1.00 34.38 266 VAL A C 1
ATOM 2100 O O . VAL A 1 266 ? 5.397 2.596 16.884 1.00 34.38 266 VAL A O 1
ATOM 2103 N N . LYS A 1 267 ? 7.521 2.643 17.584 1.00 40.53 267 LYS A N 1
ATOM 2104 C CA . LYS A 1 267 ? 8.130 2.357 16.288 1.00 40.53 267 LYS A CA 1
ATOM 2105 C C . LYS A 1 267 ? 8.078 0.845 16.112 1.00 40.53 267 LYS A C 1
ATOM 2107 O O . LYS A 1 267 ? 8.929 0.127 16.630 1.00 40.53 267 LYS A O 1
ATOM 2112 N N . ARG A 1 268 ? 7.043 0.351 15.431 1.00 32.66 268 ARG A N 1
ATOM 2113 C CA . ARG A 1 268 ? 7.045 -1.026 14.935 1.00 32.66 268 ARG A CA 1
ATOM 2114 C C . ARG A 1 268 ? 7.973 -1.046 13.722 1.00 32.66 268 ARG A C 1
ATOM 2116 O O . ARG A 1 268 ? 7.799 -0.254 12.802 1.00 32.66 268 ARG A O 1
ATOM 2123 N N . GLY A 1 269 ? 9.029 -1.840 13.838 1.00 29.98 269 GLY A N 1
ATOM 2124 C CA . GLY A 1 269 ? 10.194 -1.792 12.971 1.00 29.98 269 GLY A CA 1
ATOM 2125 C C . GLY A 1 269 ? 9.935 -2.209 11.526 1.00 29.98 269 GLY A C 1
ATOM 2126 O O . GLY A 1 269 ? 9.052 -3.014 11.234 1.00 29.98 269 GLY A O 1
ATOM 2127 N N . ASN A 1 270 ? 10.815 -1.686 10.669 1.00 47.91 270 ASN A N 1
ATOM 2128 C CA . ASN A 1 270 ? 11.346 -2.351 9.478 1.00 47.91 270 ASN A CA 1
ATOM 2129 C C . ASN A 1 270 ? 11.722 -3.812 9.823 1.00 47.91 270 ASN A C 1
ATOM 2131 O O . ASN A 1 270 ? 11.915 -4.146 10.989 1.00 47.91 270 ASN A O 1
ATOM 2135 N N . VAL A 1 271 ? 11.835 -4.731 8.869 1.00 41.41 271 VAL A N 1
ATOM 2136 C CA . VAL A 1 271 ? 13.093 -4.928 8.136 1.00 41.41 271 VAL A CA 1
ATOM 2137 C C . VAL A 1 271 ? 12.809 -5.840 6.935 1.00 41.41 271 VAL A C 1
ATOM 2139 O O . VAL A 1 271 ? 12.627 -7.042 7.096 1.00 41.41 271 VAL A O 1
ATOM 2142 N N . VAL A 1 272 ? 12.821 -5.264 5.727 1.00 53.19 272 VAL A N 1
ATOM 2143 C CA . VAL A 1 272 ? 13.452 -5.937 4.580 1.00 53.19 272 VAL A CA 1
ATOM 2144 C C . VAL A 1 272 ? 14.902 -6.151 4.994 1.00 53.19 272 VAL A C 1
ATOM 2146 O O . VAL A 1 272 ? 15.550 -5.189 5.418 1.00 53.19 272 VAL A O 1
ATOM 2149 N N . THR A 1 273 ? 15.385 -7.393 4.993 1.00 51.41 273 THR A N 1
ATOM 2150 C CA . THR A 1 273 ? 16.711 -7.670 5.550 1.00 51.41 273 THR A CA 1
ATOM 2151 C C . THR A 1 273 ? 17.795 -7.050 4.678 1.00 51.41 273 THR A C 1
ATOM 2153 O O . THR A 1 273 ? 17.675 -6.992 3.457 1.00 51.41 273 THR A O 1
ATOM 2156 N N . GLN A 1 274 ? 18.871 -6.573 5.313 1.00 53.59 274 GLN A N 1
ATOM 2157 C CA . GLN A 1 274 ? 20.050 -6.069 4.605 1.00 53.59 274 GLN A CA 1
ATOM 2158 C C . GLN A 1 274 ? 20.584 -7.117 3.609 1.00 53.59 274 GLN A C 1
ATOM 2160 O O . GLN A 1 274 ? 21.024 -6.753 2.527 1.00 53.59 274 GLN A O 1
ATOM 2165 N N . ALA A 1 275 ? 20.428 -8.409 3.919 1.00 57.06 275 ALA A N 1
ATOM 2166 C CA . ALA A 1 275 ? 20.768 -9.518 3.032 1.00 57.06 275 ALA A CA 1
ATOM 2167 C C . ALA A 1 275 ? 19.858 -9.623 1.786 1.00 57.06 275 ALA A C 1
ATOM 2169 O O . ALA A 1 275 ? 20.344 -9.988 0.718 1.00 57.06 275 ALA A O 1
ATOM 2170 N N . ASP A 1 276 ? 18.567 -9.278 1.884 1.00 58.41 276 ASP A N 1
ATOM 2171 C CA . ASP A 1 276 ? 17.640 -9.274 0.737 1.00 58.41 276 ASP A CA 1
ATOM 2172 C C . ASP A 1 276 ? 17.914 -8.095 -0.213 1.00 58.41 276 ASP A C 1
ATOM 2174 O O . ASP A 1 276 ? 17.785 -8.226 -1.430 1.00 58.41 276 ASP A O 1
ATOM 2178 N N . LEU A 1 277 ? 18.355 -6.959 0.339 1.00 58.81 277 LEU A N 1
ATOM 2179 C CA . LEU A 1 277 ? 18.757 -5.763 -0.410 1.00 58.81 277 LEU A CA 1
ATOM 2180 C C . LEU A 1 277 ? 20.156 -5.915 -1.038 1.00 58.81 277 LEU A C 1
ATOM 2182 O O . LEU A 1 277 ? 20.352 -5.534 -2.189 1.00 58.81 277 LEU A O 1
ATOM 2186 N N . GLU A 1 278 ? 21.107 -6.540 -0.333 1.00 60.47 278 GLU A N 1
ATOM 2187 C CA . GLU A 1 278 ? 22.435 -6.888 -0.866 1.00 60.47 278 GLU A CA 1
ATOM 2188 C C . GLU A 1 278 ? 22.348 -7.945 -1.979 1.00 60.47 278 GLU A C 1
ATOM 2190 O O . GLU A 1 278 ? 23.100 -7.870 -2.949 1.00 60.47 278 GLU A O 1
ATOM 2195 N N . LYS A 1 279 ? 21.394 -8.884 -1.907 1.00 61.09 279 LYS A N 1
ATOM 2196 C CA . LYS A 1 279 ? 21.143 -9.871 -2.970 1.00 61.09 279 LYS A CA 1
ATOM 2197 C C . LYS A 1 279 ? 20.627 -9.227 -4.262 1.00 61.09 279 LYS A C 1
ATOM 2199 O O . LYS A 1 279 ? 21.043 -9.640 -5.338 1.00 61.09 279 LYS A O 1
ATOM 2204 N N . LEU A 1 280 ? 19.768 -8.211 -4.159 1.00 53.69 280 LEU A N 1
ATOM 2205 C CA . LEU A 1 280 ? 19.268 -7.448 -5.313 1.00 53.69 280 LEU A CA 1
ATOM 2206 C C . LEU A 1 280 ? 20.313 -6.457 -5.853 1.00 53.69 280 LEU A C 1
ATOM 2208 O O . LEU A 1 280 ? 20.395 -6.254 -7.059 1.00 53.69 280 LEU A O 1
ATOM 2212 N N . GLY A 1 281 ? 21.152 -5.884 -4.982 1.00 51.66 281 GLY A N 1
ATOM 2213 C CA . GLY A 1 281 ? 22.274 -5.030 -5.389 1.00 51.66 281 GLY A CA 1
ATOM 2214 C C . GLY A 1 281 ? 23.429 -5.797 -6.046 1.00 51.66 281 GLY A C 1
ATOM 2215 O O . GLY A 1 281 ? 24.083 -5.272 -6.941 1.00 51.66 281 GLY A O 1
ATOM 2216 N N . SER A 1 282 ? 23.669 -7.052 -5.651 1.00 55.47 282 SER A N 1
ATOM 2217 C CA . SER A 1 282 ? 24.747 -7.882 -6.212 1.00 55.47 282 SER A CA 1
ATOM 2218 C C . SER A 1 282 ? 24.428 -8.442 -7.608 1.00 55.47 282 SER A C 1
ATOM 2220 O O . SER A 1 282 ? 25.359 -8.752 -8.352 1.00 55.47 282 SER A O 1
ATOM 2222 N N . ASP A 1 283 ? 23.146 -8.516 -7.983 1.00 48.22 283 ASP A N 1
ATOM 2223 C CA . ASP A 1 283 ? 22.699 -8.891 -9.338 1.00 48.22 283 ASP A CA 1
ATOM 2224 C C . ASP A 1 283 ? 22.818 -7.731 -10.346 1.00 48.22 283 ASP A C 1
ATOM 2226 O O . ASP A 1 283 ? 22.849 -7.965 -11.549 1.00 48.22 283 ASP A O 1
ATOM 2230 N N . LEU A 1 284 ? 22.940 -6.485 -9.868 1.00 48.34 284 LEU A N 1
ATOM 2231 C CA . LEU A 1 284 ? 23.058 -5.290 -10.715 1.00 48.34 284 LEU A CA 1
ATOM 2232 C C . LEU A 1 284 ? 24.516 -4.885 -11.015 1.00 48.34 284 LEU A C 1
ATOM 2234 O O . LEU A 1 284 ? 24.755 -4.026 -11.853 1.00 48.34 284 LEU A O 1
ATOM 2238 N N . GLY A 1 285 ? 25.495 -5.467 -10.312 1.00 46.56 285 GLY A N 1
ATOM 2239 C CA . GLY A 1 285 ? 26.877 -4.971 -10.272 1.00 46.56 285 GLY A CA 1
ATOM 2240 C C . GLY A 1 285 ? 27.920 -5.783 -11.043 1.00 46.56 285 GLY A C 1
ATOM 2241 O O . GLY A 1 285 ? 29.099 -5.665 -10.721 1.00 46.56 285 GLY A O 1
ATOM 2242 N N . LYS A 1 286 ? 27.535 -6.655 -11.986 1.00 50.28 286 LYS A N 1
ATOM 2243 C CA . LYS A 1 286 ? 28.500 -7.559 -12.653 1.00 50.28 286 LYS A CA 1
ATOM 2244 C C . LYS A 1 286 ? 28.857 -7.242 -14.103 1.00 50.28 286 LYS A C 1
ATOM 2246 O O . LYS A 1 286 ? 29.823 -7.828 -14.578 1.00 50.28 286 LYS A O 1
ATOM 2251 N N . ASP A 1 287 ? 28.203 -6.274 -14.743 1.00 48.69 287 ASP A N 1
ATOM 2252 C CA . ASP A 1 287 ? 28.423 -6.002 -16.174 1.00 48.69 287 ASP A CA 1
ATOM 2253 C C . ASP A 1 287 ? 28.885 -4.561 -16.480 1.00 48.69 287 ASP A C 1
ATOM 2255 O O . ASP A 1 287 ? 28.801 -4.108 -17.619 1.00 48.69 287 ASP A O 1
ATOM 2259 N N . GLU A 1 288 ? 29.410 -3.827 -15.492 1.00 46.81 288 GLU A N 1
ATOM 2260 C CA . GLU A 1 288 ? 29.769 -2.404 -15.641 1.00 46.81 288 GLU A CA 1
ATOM 2261 C C . GLU A 1 288 ? 31.278 -2.134 -15.823 1.00 46.81 288 GLU A C 1
ATOM 2263 O O . GLU A 1 288 ? 31.798 -1.102 -15.410 1.00 46.81 288 GLU A O 1
ATOM 2268 N N . GLU A 1 289 ? 32.010 -3.043 -16.471 1.00 48.38 289 GLU A N 1
ATOM 2269 C CA . GLU A 1 289 ? 33.420 -2.823 -16.827 1.00 48.38 289 GLU A CA 1
ATOM 2270 C C . GLU A 1 289 ? 33.558 -2.658 -18.347 1.00 48.38 289 GLU A C 1
ATOM 2272 O O . GLU A 1 289 ? 33.932 -3.575 -19.076 1.00 48.38 289 GLU A O 1
ATOM 2277 N N . GLY A 1 290 ? 33.180 -1.473 -18.843 1.00 42.03 290 GLY A N 1
ATOM 2278 C CA . GLY A 1 290 ? 33.274 -1.158 -20.274 1.00 42.03 290 GLY A CA 1
ATOM 2279 C C . GLY A 1 290 ? 32.997 0.286 -20.703 1.00 42.03 290 GLY A C 1
ATOM 2280 O O . GLY A 1 290 ? 33.327 0.632 -21.836 1.00 42.03 290 GLY A O 1
ATOM 2281 N N . TYR A 1 291 ? 32.451 1.156 -19.847 1.00 44.31 291 TYR A N 1
ATOM 2282 C CA . TYR A 1 291 ? 32.252 2.566 -20.202 1.00 44.31 291 TYR A CA 1
ATOM 2283 C C . TYR A 1 291 ? 33.515 3.384 -19.926 1.00 44.31 291 TYR A C 1
ATOM 2285 O O . TYR A 1 291 ? 33.644 4.078 -18.920 1.00 44.31 291 TYR A O 1
ATOM 2293 N N . ALA A 1 292 ? 34.469 3.286 -20.852 1.00 41.28 292 ALA A N 1
ATOM 2294 C CA . ALA A 1 292 ? 35.501 4.297 -20.991 1.00 41.28 292 ALA A CA 1
ATOM 2295 C C . ALA A 1 292 ? 34.836 5.616 -21.416 1.00 41.28 292 ALA A C 1
ATOM 2297 O O . ALA A 1 292 ? 34.157 5.697 -22.436 1.00 41.28 292 ALA A O 1
ATOM 2298 N N . THR A 1 293 ? 35.025 6.635 -20.585 1.00 52.00 293 THR A N 1
ATOM 2299 C CA . THR A 1 293 ? 34.812 8.052 -20.875 1.00 52.00 293 THR A CA 1
ATOM 2300 C C . THR A 1 293 ? 35.575 8.454 -22.134 1.00 52.00 293 THR A C 1
ATOM 2302 O O . THR A 1 293 ? 36.770 8.728 -22.049 1.00 52.00 293 THR A O 1
ATOM 2305 N N . GLU A 1 294 ? 34.908 8.522 -23.282 1.00 47.00 294 GLU A N 1
ATOM 2306 C CA . GLU A 1 294 ? 35.470 9.186 -24.456 1.00 47.00 294 GLU A CA 1
ATOM 2307 C C . GLU A 1 294 ? 34.353 9.832 -25.287 1.00 47.00 294 GLU A C 1
ATOM 2309 O O . GLU A 1 294 ? 33.425 9.167 -25.739 1.00 47.00 294 GLU A O 1
ATOM 2314 N N . ASP A 1 295 ? 34.447 11.159 -25.388 1.00 46.78 295 ASP A N 1
ATOM 2315 C CA . ASP A 1 295 ? 33.783 12.056 -26.335 1.00 46.78 295 ASP A CA 1
ATOM 2316 C C . ASP A 1 295 ? 32.275 11.888 -26.572 1.00 46.78 295 ASP A C 1
ATOM 2318 O O . ASP A 1 295 ? 31.808 11.321 -27.560 1.00 46.78 295 ASP A O 1
ATOM 2322 N N . ILE A 1 296 ? 31.494 12.595 -25.751 1.00 44.25 296 ILE A N 1
ATOM 2323 C CA . ILE A 1 296 ? 30.264 13.226 -26.243 1.00 44.25 296 ILE A CA 1
ATOM 2324 C C . ILE A 1 296 ? 30.711 14.351 -27.188 1.00 44.25 296 ILE A C 1
ATOM 2326 O O . ILE A 1 296 ? 30.889 15.495 -26.776 1.00 44.25 296 ILE A O 1
ATOM 2330 N N . GLY A 1 297 ? 30.970 13.982 -28.443 1.00 41.44 297 GLY A N 1
ATOM 2331 C CA . GLY A 1 297 ? 31.274 14.905 -29.529 1.00 41.44 297 GLY A CA 1
ATOM 2332 C C . GLY A 1 297 ? 30.091 15.831 -29.804 1.00 41.44 297 GLY A C 1
ATOM 2333 O O . GLY A 1 297 ? 28.935 15.406 -29.871 1.00 41.44 297 GLY A O 1
ATOM 2334 N N . GLU A 1 298 ? 30.411 17.112 -29.917 1.00 42.38 298 GLU A N 1
ATOM 2335 C CA . GLU A 1 298 ? 29.520 18.235 -30.174 1.00 42.38 298 GLU A CA 1
ATOM 2336 C C . GLU A 1 298 ? 28.631 17.980 -31.405 1.00 42.38 298 GLU A C 1
ATOM 2338 O O . GLU A 1 298 ? 29.096 17.619 -32.485 1.00 42.38 298 GLU A O 1
ATOM 2343 N N . TRP A 1 299 ? 27.319 18.147 -31.233 1.00 50.78 299 TRP A N 1
ATOM 2344 C CA . TRP A 1 299 ? 26.342 18.035 -32.312 1.00 50.78 299 TRP A CA 1
ATOM 2345 C C . TRP A 1 299 ? 26.390 19.306 -33.172 1.00 50.78 299 TRP A C 1
ATOM 2347 O O . TRP A 1 299 ? 25.759 20.308 -32.843 1.00 50.78 299 TRP A O 1
ATOM 2357 N N . GLU A 1 300 ? 27.119 19.277 -34.286 1.00 49.06 300 GLU A N 1
ATOM 2358 C CA . GLU A 1 300 ? 27.062 20.319 -35.320 1.00 49.06 300 GLU A CA 1
ATOM 2359 C C . GLU A 1 300 ? 25.793 20.145 -36.176 1.00 49.06 300 GLU A C 1
ATOM 2361 O O . GLU A 1 300 ? 25.799 19.455 -37.194 1.00 49.06 300 GLU A O 1
ATOM 2366 N N . PHE A 1 301 ? 24.673 20.750 -35.762 1.00 42.16 301 PHE A N 1
ATOM 2367 C CA . PHE A 1 301 ? 23.434 20.789 -36.562 1.00 42.16 301 PHE A CA 1
ATOM 2368 C C . PHE A 1 301 ? 22.921 22.205 -36.888 1.00 42.16 301 PHE A C 1
ATOM 2370 O O . PHE A 1 301 ? 21.871 22.334 -37.514 1.00 42.16 301 PHE A O 1
ATOM 2377 N N . ASP A 1 302 ? 23.681 23.259 -36.566 1.00 47.88 302 ASP A N 1
ATOM 2378 C CA . ASP A 1 302 ? 23.214 24.653 -36.697 1.00 47.88 302 ASP A CA 1
ATOM 2379 C C . ASP A 1 302 ? 23.803 25.440 -37.890 1.00 47.88 302 ASP A C 1
ATOM 2381 O O . ASP A 1 302 ? 23.445 26.601 -38.100 1.00 47.88 302 ASP A O 1
ATOM 2385 N N . GLU A 1 303 ? 24.677 24.857 -38.721 1.00 49.34 303 GLU A N 1
ATOM 2386 C CA . GLU A 1 303 ? 25.326 25.625 -39.806 1.00 49.34 303 GLU A CA 1
ATOM 2387 C C . GLU A 1 303 ? 24.555 25.630 -41.146 1.00 49.34 303 GLU A C 1
ATOM 2389 O O . GLU A 1 303 ? 24.841 26.433 -42.033 1.00 49.34 303 GLU A O 1
ATOM 2394 N N . LEU A 1 304 ? 23.493 24.827 -41.289 1.00 48.06 304 LEU A N 1
ATOM 2395 C CA . LEU A 1 304 ? 22.743 24.696 -42.552 1.00 48.06 304 LEU A CA 1
ATOM 2396 C C . LEU A 1 304 ? 21.542 25.648 -42.722 1.00 48.06 304 LEU A C 1
ATOM 2398 O O . LEU A 1 304 ? 20.925 25.658 -43.787 1.00 48.06 304 LEU A O 1
ATOM 2402 N N . GLU A 1 305 ? 21.231 26.509 -41.747 1.00 51.91 305 GLU A N 1
ATOM 2403 C CA . GLU A 1 305 ? 20.139 27.496 -41.877 1.00 51.91 305 GLU A CA 1
ATOM 2404 C C . GLU A 1 305 ? 20.560 28.853 -42.478 1.00 51.91 305 GLU A C 1
ATOM 2406 O O . GLU A 1 305 ? 19.705 29.704 -42.732 1.00 51.91 305 GLU A O 1
ATOM 2411 N N . LYS A 1 306 ? 21.851 29.082 -42.773 1.00 53.09 306 LYS A N 1
ATOM 2412 C CA . LYS A 1 306 ? 22.321 30.386 -43.293 1.00 53.09 306 LYS A CA 1
ATOM 2413 C C . LYS A 1 306 ? 22.454 30.515 -44.812 1.00 53.09 306 LYS A C 1
ATOM 2415 O O . LYS A 1 306 ? 22.664 31.634 -45.275 1.00 53.09 306 LYS A O 1
ATOM 2420 N N . GLU A 1 307 ? 22.252 29.461 -45.604 1.00 50.56 307 GLU A N 1
ATOM 2421 C CA . GLU A 1 307 ? 22.443 29.541 -47.069 1.00 50.56 307 GLU A CA 1
ATOM 2422 C C . GLU A 1 307 ? 21.178 29.404 -47.930 1.00 50.56 307 GLU A C 1
ATOM 2424 O O . GLU A 1 307 ? 21.260 29.451 -49.157 1.00 50.56 307 GLU A O 1
ATOM 2429 N N . VAL A 1 308 ? 19.979 29.353 -47.342 1.00 52.06 308 VAL A N 1
ATOM 2430 C CA . VAL A 1 308 ? 18.733 29.331 -48.130 1.00 52.06 308 VAL A CA 1
ATOM 2431 C C . VAL A 1 308 ? 17.952 30.631 -47.969 1.00 52.06 308 VAL A C 1
ATOM 2433 O O . VAL A 1 308 ? 17.005 30.738 -47.196 1.00 52.06 308 VAL A O 1
ATOM 2436 N N . ASN A 1 309 ? 18.310 31.633 -48.776 1.00 37.78 309 ASN A N 1
ATOM 2437 C CA . ASN A 1 309 ? 17.351 32.662 -49.180 1.00 37.78 309 ASN A CA 1
ATOM 2438 C C . ASN A 1 309 ? 17.611 33.144 -50.622 1.00 37.78 309 ASN A C 1
ATOM 2440 O O . ASN A 1 309 ? 18.382 34.079 -50.845 1.00 37.78 309 ASN A O 1
ATOM 2444 N N . PRO A 1 310 ? 16.961 32.535 -51.630 1.00 46.28 310 PRO A N 1
ATOM 2445 C CA . PRO A 1 310 ? 16.958 33.045 -52.990 1.00 46.28 310 PRO A CA 1
ATOM 2446 C C . PRO A 1 310 ? 15.845 34.093 -53.148 1.00 46.28 310 PRO A C 1
ATOM 2448 O O . PRO A 1 310 ? 14.668 33.757 -53.275 1.00 46.28 310 PRO A O 1
ATOM 2451 N N . LYS A 1 311 ? 16.202 35.382 -53.211 1.00 39.31 311 LYS A N 1
ATOM 2452 C CA . LYS A 1 311 ? 15.326 36.415 -53.789 1.00 39.31 311 LYS A CA 1
ATOM 2453 C C . LYS A 1 311 ? 15.792 36.786 -55.196 1.00 39.31 311 LYS A C 1
ATOM 2455 O O . LYS A 1 311 ? 16.676 37.606 -55.382 1.00 39.31 311 LYS A O 1
ATOM 2460 N N . GLN A 1 312 ? 15.127 36.133 -56.148 1.00 38.88 312 GLN A N 1
ATOM 2461 C CA . GLN A 1 312 ? 14.535 36.699 -57.364 1.00 38.88 312 GLN A CA 1
ATOM 2462 C C . GLN A 1 312 ? 15.420 37.525 -58.318 1.00 38.88 312 GLN A C 1
ATOM 2464 O O . GLN A 1 312 ? 15.707 38.698 -58.103 1.00 38.88 312 GLN A O 1
ATOM 2469 N N . LEU A 1 313 ? 15.671 36.917 -59.485 1.00 43.50 313 LEU A N 1
ATOM 2470 C CA . LEU A 1 313 ? 15.727 37.610 -60.774 1.00 43.50 313 LEU A CA 1
ATOM 2471 C C . LEU A 1 313 ? 14.445 38.428 -61.022 1.00 43.50 313 LEU A C 1
ATOM 2473 O O . LEU A 1 313 ? 13.366 37.849 -60.944 1.00 43.50 313 LEU A O 1
ATOM 2477 N N . THR A 1 314 ? 14.594 39.668 -61.502 1.00 41.31 314 THR A N 1
ATOM 2478 C CA . THR A 1 314 ? 13.835 40.280 -62.626 1.00 41.31 314 THR A CA 1
ATOM 2479 C C . THR A 1 314 ? 14.673 41.454 -63.172 1.00 41.31 314 THR A C 1
ATOM 2481 O O . THR A 1 314 ? 14.962 42.376 -62.424 1.00 41.31 314 THR A O 1
ATOM 2484 N N . SER A 1 315 ? 15.301 41.336 -64.349 1.00 39.28 315 SER A N 1
ATOM 2485 C CA . SER A 1 315 ? 14.862 41.847 -65.671 1.00 39.28 315 SER A CA 1
ATOM 2486 C C . SER A 1 315 ? 15.063 43.350 -65.948 1.00 39.28 315 SER A C 1
ATOM 2488 O O . SER A 1 315 ? 14.453 44.170 -65.276 1.00 39.28 315 SER A O 1
ATOM 2490 N N . LYS A 1 316 ? 15.751 43.616 -67.082 1.00 41.81 316 LYS A N 1
ATOM 2491 C CA . LYS A 1 316 ? 15.919 44.877 -67.856 1.00 41.81 316 LYS A CA 1
ATOM 2492 C C . LYS A 1 316 ? 16.677 45.993 -67.122 1.00 41.81 316 LYS A C 1
ATOM 2494 O O . LYS A 1 316 ? 16.388 46.277 -65.974 1.00 41.81 316 LYS A O 1
ATOM 2499 N N . GLU A 1 317 ? 17.691 46.621 -67.711 1.00 38.88 317 GLU A N 1
ATOM 2500 C CA . GLU A 1 317 ? 17.821 47.172 -69.072 1.00 38.88 317 GLU A CA 1
ATOM 2501 C C . GLU A 1 317 ? 19.287 47.152 -69.540 1.00 38.88 317 GLU A C 1
ATOM 2503 O O . GLU A 1 317 ? 20.180 47.258 -68.668 1.00 38.88 317 GLU A O 1
#

Radius of gyration: 59.4 Å; chains: 1; bounding box: 101×57×194 Å

Organism: NCBI:txid444605

pLDDT: mean 73.22, std 24.61, range [24.28, 98.5]